Protein AF-A0A428DFL2-F1 (afdb_monomer)

Secondary structure (DSSP, 8-state):
-PBPPHHHHHHHHHS-GGG---HHHHHHHHHHHT-TTPBP-HHHHHHHHHHH---SS--HHHHHHHHHHHHSS-TT-HHHHHHHHHHHHHHHHHHHHHHHHHHHHHHHHHHHHHHHHHHHHHHHHHHHHHHHHHHHHHHHHHHHHHHHHHHHHHHHHHHHHHHHHHHHHHHHHHHHHHHHHHHHHHHHHHHHHHHHHHHHHHHHHHHHHHHHHHHHHHHHHGGGTTS-HHHHHHHHHHHHHHHHHHHHHHHHHHHHHTT--TT--SSTT-SS--S-HHHHHHHHTHHHHHHHHHHHHHHHHHHHT-

pLDDT: mean 81.32, std 13.36, range [50.62, 97.69]

Solvent-accessible surface area (backbone atoms only — not comparable to full-atom values): 17194 Å² total; per-residue (Å²): 125,55,64,61,56,66,69,59,53,48,45,48,67,73,47,68,58,89,78,54,94,48,68,68,59,54,50,52,50,51,61,62,44,34,43,79,74,56,44,75,63,59,68,60,47,33,50,50,36,73,77,70,58,91,66,94,65,79,59,62,57,42,51,54,35,48,54,51,60,69,67,72,54,66,90,84,51,60,70,50,50,53,39,28,53,54,47,51,48,51,53,52,51,49,42,54,49,36,44,53,50,49,54,51,52,53,50,54,50,50,54,50,52,52,49,50,54,50,50,52,54,49,51,52,52,50,51,53,50,49,54,52,51,50,51,52,51,54,55,51,50,53,53,49,54,52,50,52,52,49,51,52,51,50,51,54,50,50,55,51,52,51,52,52,51,54,51,50,52,53,51,50,54,52,52,52,52,52,50,52,53,49,52,52,49,53,54,52,50,53,45,51,50,54,38,53,52,47,52,53,49,52,51,51,52,50,54,55,54,49,50,56,51,52,50,54,52,56,66,52,48,74,77,40,86,85,54,62,68,69,60,58,52,53,52,52,54,53,51,50,50,52,54,53,52,51,53,52,51,50,53,53,49,44,28,58,75,54,69,45,74,82,69,70,77,95,50,95,77,58,86,85,66,68,92,54,63,67,62,48,53,46,60,63,42,34,70,61,54,51,54,52,50,56,48,52,49,52,52,51,49,56,62,75,73,106

Radius of gyration: 77.73 Å; Cα contacts (8 Å, |Δi|>4): 121; chains: 1; bounding box: 145×26×186 Å

Mean predicted aligned error: 17.03 Å

Foldseek 3Di:
DAEDDLVLVCCLQPDQVVPDPDPPNLVVSLVSQLDPPYDYPLVSLLVCCLVPPPDLDQSPRNVNSLVVSLVPDDPVPPSSSVSNNVSSVVSSVSNNVSNVVSVVVVVVVVVVVVVVVVVVVVVVVVVVVVVVVVVVVVVVVVVVVVVVVVVVVVVVVVVVVVVVVVVVVVVVVVVVVVVVVVVVVVVLVVLVVLLVVLLVVLVVCLVVVVVVVVVVLVVVVVVCPPPDPLVNVLVVLVVVLVSVVSSVVSVCVSCVSSVNDQQDDPDPPPPPHDPCPPVSVCVSCVVSVVSVVVSVVSNVVSVVVD

Sequence (306 aa):
MAQISTSLIKFLLVYDISKLDDNKIIKTLQDNLSKENLAIPYDYIADYVYQNENSNELNEKLNKNIDYLSTTIEADDTARKSILDKNLKKISSNYSLSQVQKSYISKVAREVEQGLKNVNTQLNQVNTLLQGAQKQSEDSNKILEEAQTQLNQVNTLLQGAQKQSEDSNKILKVVQKQSNEIEQTKSSIYTDFIAILGIFSAFVFVMFGGIDIARAVFDIGDDLLNMDLSRMITISCLMLIGVITLLYSLLLWIARITNKEIGRCMSSKCEVRCEHKWKHLFLRHSFYFSLIIILAIITFISYNYR

Organism: Streptococcus mitis (NCBI:txid28037)

Structure (mmCIF, N/CA/C/O backbone):
data_AF-A0A428DFL2-F1
#
_entry.id   AF-A0A428DFL2-F1
#
loop_
_atom_site.group_PDB
_atom_site.id
_atom_site.type_symbol
_atom_site.label_atom_id
_atom_site.label_alt_id
_atom_site.label_comp_id
_atom_site.label_asym_id
_atom_site.label_entity_id
_atom_site.label_seq_id
_atom_site.pdbx_PDB_ins_code
_atom_site.Cartn_x
_atom_site.Cartn_y
_atom_site.Cartn_z
_atom_site.occupancy
_atom_site.B_iso_or_equiv
_atom_site.auth_seq_id
_atom_site.auth_comp_id
_atom_site.auth_asym_id
_atom_site.auth_atom_id
_atom_site.pdbx_PDB_model_num
ATOM 1 N N . MET A 1 1 ? 32.731 -3.892 -76.297 1.00 54.91 1 MET A N 1
ATOM 2 C CA . MET A 1 1 ? 33.304 -2.775 -75.513 1.00 54.91 1 MET A CA 1
ATOM 3 C C . MET A 1 1 ? 34.656 -3.216 -74.988 1.00 54.91 1 MET A C 1
ATOM 5 O O . MET A 1 1 ? 34.733 -4.310 -74.446 1.00 54.91 1 MET A O 1
ATOM 9 N N . ALA A 1 2 ? 35.716 -2.433 -75.192 1.00 67.56 2 ALA A N 1
ATOM 10 C CA . ALA A 1 2 ? 37.008 -2.734 -74.581 1.00 67.56 2 ALA A CA 1
ATOM 11 C C . ALA A 1 2 ? 36.931 -2.376 -73.088 1.00 67.56 2 ALA A C 1
ATOM 13 O O . ALA A 1 2 ? 36.610 -1.240 -72.747 1.00 67.56 2 ALA A O 1
ATOM 14 N N . GLN A 1 3 ? 37.182 -3.338 -72.203 1.00 75.56 3 GLN A N 1
ATOM 15 C CA . GLN A 1 3 ? 37.288 -3.098 -70.764 1.00 75.56 3 GLN A CA 1
ATOM 16 C C . GLN A 1 3 ? 38.765 -3.012 -70.391 1.00 75.56 3 GLN A C 1
ATOM 18 O O . GLN A 1 3 ? 39.569 -3.833 -70.838 1.00 75.56 3 GLN A O 1
ATOM 23 N N . ILE A 1 4 ? 39.138 -2.015 -69.589 1.00 85.12 4 ILE A N 1
ATOM 24 C CA . ILE A 1 4 ? 40.505 -1.946 -69.071 1.00 85.12 4 ILE A CA 1
ATOM 25 C C . ILE A 1 4 ? 40.723 -3.040 -68.024 1.00 85.12 4 ILE A C 1
ATOM 27 O O . ILE A 1 4 ? 39.874 -3.275 -67.165 1.00 85.12 4 ILE A O 1
ATOM 31 N N . SER A 1 5 ? 41.876 -3.706 -68.096 1.00 86.12 5 SER A N 1
ATOM 32 C CA . SER A 1 5 ? 42.268 -4.715 -67.113 1.00 86.12 5 SER A CA 1
ATOM 33 C C . SER A 1 5 ? 42.354 -4.104 -65.712 1.00 86.12 5 SER A C 1
ATOM 35 O O . SER A 1 5 ? 42.974 -3.055 -65.516 1.00 86.12 5 SER A O 1
ATOM 37 N N . THR A 1 6 ? 41.787 -4.791 -64.721 1.00 86.50 6 THR A N 1
ATOM 38 C CA . THR A 1 6 ? 41.892 -4.412 -63.304 1.00 86.50 6 THR A CA 1
ATOM 39 C C . THR A 1 6 ? 43.345 -4.357 -62.838 1.00 86.50 6 THR A C 1
ATOM 41 O O . THR A 1 6 ? 43.669 -3.526 -61.998 1.00 86.50 6 THR A O 1
ATOM 44 N N . SER A 1 7 ? 44.252 -5.137 -63.438 1.00 84.50 7 SER A N 1
ATOM 45 C CA . SER A 1 7 ? 45.694 -5.064 -63.168 1.00 84.50 7 SER A CA 1
ATOM 46 C C . SER A 1 7 ? 46.313 -3.725 -63.581 1.00 84.50 7 SER A C 1
ATOM 48 O O . SER A 1 7 ? 47.185 -3.225 -62.878 1.00 84.50 7 SER A O 1
ATOM 50 N N . LEU A 1 8 ? 45.850 -3.116 -64.681 1.00 84.19 8 LEU A N 1
ATOM 51 C CA . LEU A 1 8 ? 46.318 -1.792 -65.122 1.00 84.19 8 LEU A CA 1
ATOM 52 C C . LEU A 1 8 ? 45.776 -0.683 -64.214 1.00 84.19 8 LEU A C 1
ATOM 54 O O . LEU A 1 8 ? 46.500 0.249 -63.878 1.00 84.19 8 LEU A O 1
ATOM 58 N N . ILE A 1 9 ? 44.527 -0.812 -63.761 1.00 86.94 9 ILE A N 1
ATOM 59 C CA . ILE A 1 9 ? 43.946 0.104 -62.772 1.00 86.94 9 ILE A CA 1
ATOM 60 C C . ILE A 1 9 ? 44.650 -0.036 -61.422 1.00 86.94 9 ILE A C 1
ATOM 62 O O . ILE A 1 9 ? 45.040 0.966 -60.836 1.00 86.94 9 ILE A O 1
ATOM 66 N N . LYS A 1 10 ? 44.904 -1.261 -60.952 1.00 86.75 10 LYS A N 1
ATOM 67 C CA . LYS A 1 10 ? 45.729 -1.518 -59.766 1.00 86.75 10 LYS A CA 1
ATOM 68 C C . LYS A 1 10 ? 47.084 -0.843 -59.897 1.00 86.75 10 LYS A C 1
ATOM 70 O O . LYS A 1 10 ? 47.549 -0.224 -58.948 1.00 86.75 10 LYS A O 1
ATOM 75 N N . PHE A 1 11 ? 47.700 -0.941 -61.073 1.00 85.62 11 PHE A N 1
ATOM 76 C CA . PHE A 1 11 ? 48.989 -0.322 -61.320 1.00 85.62 11 PHE A CA 1
ATOM 77 C C . PHE A 1 11 ? 48.936 1.201 -61.139 1.00 85.62 11 PHE A C 1
ATOM 79 O O . PHE A 1 11 ? 49.745 1.768 -60.407 1.00 85.62 11 PHE A O 1
ATOM 86 N N . LEU A 1 12 ? 47.914 1.825 -61.730 1.00 86.00 12 LEU A N 1
ATOM 87 C CA . LEU A 1 12 ? 47.626 3.254 -61.634 1.00 86.00 12 LEU A CA 1
ATOM 88 C C . LEU A 1 12 ? 47.308 3.726 -60.205 1.00 86.00 12 LEU A C 1
ATOM 90 O O . LEU A 1 12 ? 47.646 4.852 -59.852 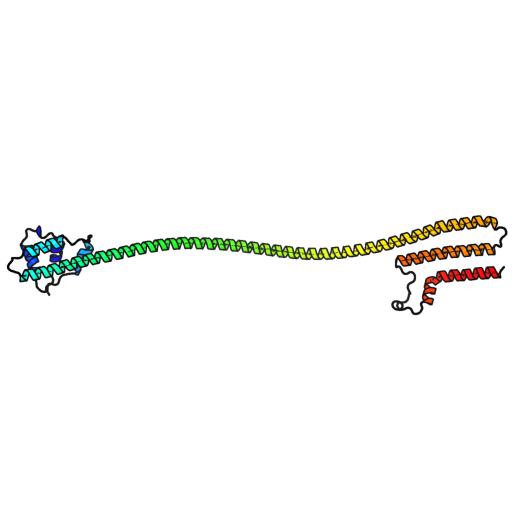1.00 86.00 12 LEU A O 1
ATOM 94 N N . LEU A 1 13 ? 46.662 2.894 -59.386 1.00 86.56 13 LEU A N 1
ATOM 95 C CA . LEU A 1 13 ? 46.268 3.245 -58.016 1.00 86.56 13 LEU A CA 1
ATOM 96 C C . LEU A 1 13 ? 47.366 2.964 -56.975 1.00 86.56 13 LEU A C 1
ATOM 98 O O . LEU A 1 13 ? 47.480 3.692 -55.989 1.00 86.56 13 LEU A O 1
ATOM 102 N N . VAL A 1 14 ? 48.167 1.912 -57.174 1.00 84.69 14 VAL A N 1
ATOM 103 C CA . VAL A 1 14 ? 49.100 1.383 -56.163 1.00 84.69 14 VAL A CA 1
ATOM 104 C C . VAL A 1 14 ? 50.533 1.859 -56.357 1.00 84.69 14 VAL A C 1
ATOM 106 O O . VAL A 1 14 ? 51.228 2.023 -55.357 1.00 84.69 14 VAL A O 1
ATOM 109 N N . TYR A 1 15 ? 51.011 2.086 -57.583 1.00 83.56 15 TYR A N 1
ATOM 110 C CA . TYR A 1 15 ? 52.419 2.424 -57.847 1.00 83.56 15 TYR A CA 1
ATOM 111 C C . TYR A 1 15 ? 52.603 3.906 -58.168 1.00 83.56 15 TYR A C 1
ATOM 113 O O . TYR A 1 15 ? 51.661 4.590 -58.542 1.00 83.56 15 TYR A O 1
ATOM 121 N N . ASP A 1 16 ? 53.804 4.425 -57.931 1.00 82.44 16 ASP A N 1
ATOM 122 C CA . ASP A 1 16 ? 54.190 5.781 -58.331 1.00 82.44 16 ASP A CA 1
ATOM 123 C C . ASP A 1 16 ? 54.809 5.682 -59.726 1.00 82.44 16 ASP A C 1
ATOM 125 O O . ASP A 1 16 ? 55.935 5.206 -59.873 1.00 82.44 16 ASP A O 1
ATOM 129 N N . ILE A 1 17 ? 54.034 6.040 -60.751 1.00 82.31 17 ILE A N 1
ATOM 130 C CA . ILE A 1 17 ? 54.413 5.804 -62.147 1.00 82.31 17 ILE A CA 1
ATOM 131 C C . ILE A 1 17 ? 55.582 6.705 -62.554 1.00 82.31 17 ILE A C 1
ATOM 133 O O . ILE A 1 17 ? 56.407 6.295 -63.362 1.00 82.31 17 ILE A O 1
ATOM 137 N N . SER A 1 18 ? 55.715 7.876 -61.926 1.00 75.62 18 SER A N 1
ATOM 138 C CA . SER A 1 18 ? 56.803 8.824 -62.192 1.00 75.62 18 SER A CA 1
ATOM 139 C C . SER A 1 18 ? 58.196 8.299 -61.819 1.00 75.62 18 SER A C 1
ATOM 141 O O . SER A 1 18 ? 59.201 8.816 -62.298 1.00 75.62 18 SER A O 1
ATOM 143 N N . LYS A 1 19 ? 58.264 7.266 -60.969 1.00 78.19 19 LYS A N 1
ATOM 144 C CA . LYS A 1 19 ? 59.512 6.640 -60.502 1.00 78.19 19 LYS A CA 1
ATOM 145 C C . LYS A 1 19 ? 59.876 5.364 -61.257 1.00 78.19 19 LYS A C 1
ATOM 147 O O . LYS A 1 19 ? 60.846 4.701 -60.894 1.00 78.19 19 LYS A O 1
ATOM 152 N N . LEU A 1 20 ? 59.086 4.981 -62.255 1.00 74.88 20 LEU A N 1
ATOM 153 C CA . LEU A 1 20 ? 59.346 3.802 -63.069 1.00 74.88 20 LEU A CA 1
ATOM 154 C C . LEU A 1 20 ? 60.151 4.205 -64.302 1.00 74.88 20 LEU A C 1
ATOM 156 O O . LEU A 1 20 ? 59.649 4.918 -65.161 1.00 74.88 20 LEU A O 1
ATOM 160 N N . ASP A 1 21 ? 61.366 3.680 -64.423 1.00 61.12 21 ASP A N 1
ATOM 161 C CA . ASP A 1 21 ? 62.269 3.921 -65.562 1.00 61.12 21 ASP A CA 1
ATOM 162 C C . ASP A 1 21 ? 61.886 3.099 -66.820 1.00 61.12 21 ASP A C 1
ATOM 164 O O . ASP A 1 21 ? 62.684 2.880 -67.729 1.00 61.12 21 ASP A O 1
ATOM 168 N N . ASP A 1 22 ? 60.653 2.576 -66.866 1.00 71.50 22 ASP A N 1
ATOM 169 C CA . ASP A 1 22 ? 60.178 1.670 -67.913 1.00 71.50 22 ASP A CA 1
ATOM 170 C C . ASP A 1 22 ? 59.151 2.351 -68.831 1.00 71.50 22 ASP A C 1
ATOM 172 O O . ASP A 1 22 ? 57.926 2.243 -68.673 1.00 71.50 22 ASP A O 1
ATOM 176 N N . ASN A 1 23 ? 59.681 3.008 -69.864 1.00 71.69 23 ASN A N 1
ATOM 177 C CA . ASN A 1 23 ? 58.908 3.637 -70.937 1.00 71.69 23 ASN A CA 1
ATOM 178 C C . ASN A 1 23 ? 57.929 2.673 -71.632 1.00 71.69 23 ASN A C 1
ATOM 180 O O . ASN A 1 23 ? 56.917 3.112 -72.186 1.00 71.69 23 ASN A O 1
ATOM 184 N N . LYS A 1 24 ? 58.172 1.354 -71.599 1.00 77.25 24 LYS A N 1
ATOM 185 C CA . LYS A 1 24 ? 57.283 0.359 -72.213 1.00 77.25 24 LYS A CA 1
ATOM 186 C C . LYS A 1 24 ? 55.978 0.219 -71.431 1.00 77.25 24 LYS A C 1
ATOM 188 O O . LYS A 1 24 ? 54.913 0.080 -72.039 1.00 77.25 24 LYS A O 1
ATOM 193 N N . ILE A 1 25 ? 56.037 0.285 -70.102 1.00 77.50 25 ILE A N 1
ATOM 194 C CA . ILE A 1 25 ? 54.858 0.200 -69.228 1.00 77.50 25 ILE A CA 1
ATOM 195 C C . ILE A 1 25 ? 54.016 1.473 -69.344 1.00 77.50 25 ILE A C 1
ATOM 197 O O . ILE A 1 25 ? 52.795 1.384 -69.493 1.00 77.50 25 ILE A O 1
ATOM 201 N N . ILE A 1 26 ? 54.660 2.644 -69.362 1.00 80.94 26 ILE A N 1
ATOM 202 C CA . ILE A 1 26 ? 53.996 3.946 -69.540 1.00 80.94 26 ILE A CA 1
ATOM 203 C C . ILE A 1 26 ? 53.255 3.986 -70.882 1.00 80.94 26 ILE A C 1
ATOM 205 O O . ILE A 1 26 ? 52.058 4.279 -70.922 1.00 80.94 26 ILE A O 1
ATOM 209 N N . LYS A 1 27 ? 53.925 3.583 -71.969 1.00 81.38 27 LYS A N 1
ATOM 210 C CA . LYS A 1 27 ? 53.316 3.501 -73.302 1.00 81.38 27 LYS A CA 1
ATOM 211 C C . LYS A 1 27 ? 52.139 2.524 -73.338 1.00 81.38 27 LYS A C 1
ATOM 213 O O . LYS A 1 27 ? 51.085 2.855 -73.871 1.00 81.38 27 LYS A O 1
ATOM 218 N N . THR A 1 28 ? 52.268 1.367 -72.685 1.00 83.50 28 THR A N 1
ATOM 219 C CA . THR A 1 28 ? 51.188 0.370 -72.579 1.00 83.50 28 THR A CA 1
ATOM 220 C C . THR A 1 28 ? 49.969 0.915 -71.826 1.00 83.50 28 THR A C 1
ATOM 222 O O . THR A 1 28 ? 48.831 0.662 -72.231 1.00 83.50 28 THR A O 1
ATOM 225 N N . LEU A 1 29 ? 50.173 1.666 -70.740 1.00 83.44 29 LEU A N 1
ATOM 226 C CA . LEU A 1 29 ? 49.093 2.327 -70.003 1.00 83.44 29 LEU A CA 1
ATOM 227 C C . LEU A 1 29 ? 48.394 3.371 -70.873 1.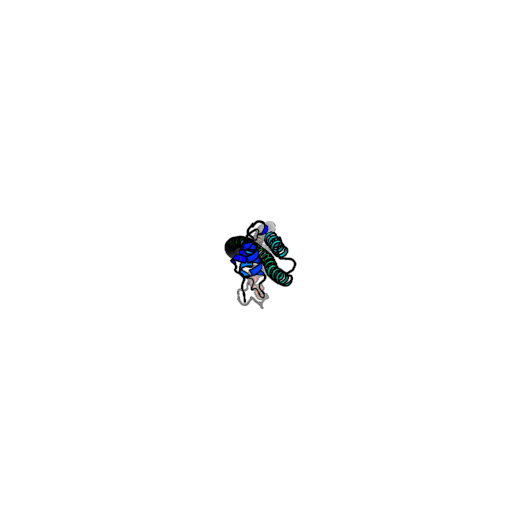00 83.44 29 LEU A C 1
ATOM 229 O O . LEU A 1 29 ? 47.170 3.332 -70.988 1.00 83.44 29 LEU A O 1
ATOM 233 N N . GLN A 1 30 ? 49.158 4.241 -71.537 1.00 84.62 30 GLN A N 1
ATOM 234 C CA . GLN A 1 30 ? 48.620 5.251 -72.448 1.00 84.62 30 GLN A CA 1
ATOM 235 C C . GLN A 1 30 ? 47.843 4.613 -73.610 1.00 84.62 30 GLN A C 1
ATOM 237 O O . GLN A 1 30 ? 46.720 5.030 -73.881 1.00 84.62 30 GLN A O 1
ATOM 242 N N . ASP A 1 31 ? 48.376 3.571 -74.255 1.00 84.50 31 ASP A N 1
ATOM 243 C CA . ASP A 1 31 ? 47.718 2.863 -75.365 1.00 84.50 31 ASP A CA 1
ATOM 244 C C . ASP A 1 31 ? 46.384 2.230 -74.938 1.00 84.50 31 ASP A C 1
ATOM 246 O O . ASP A 1 31 ? 45.405 2.248 -75.682 1.00 84.50 31 ASP A O 1
ATOM 250 N N . ASN A 1 32 ? 46.315 1.669 -73.727 1.00 86.31 32 ASN A N 1
ATOM 251 C CA . ASN A 1 32 ? 45.089 1.045 -73.226 1.00 86.31 32 ASN A CA 1
ATOM 252 C C . ASN A 1 32 ? 44.059 2.063 -72.730 1.00 86.31 32 ASN A C 1
ATOM 254 O O . ASN A 1 32 ? 42.862 1.848 -72.919 1.00 86.31 32 ASN A O 1
ATOM 258 N N . LEU A 1 33 ? 44.509 3.155 -72.113 1.00 86.81 33 LEU A N 1
ATOM 259 C CA . LEU A 1 33 ? 43.643 4.208 -71.586 1.00 86.81 33 LEU A CA 1
ATOM 260 C C . LEU A 1 33 ? 43.164 5.190 -72.667 1.00 86.81 33 LEU A C 1
ATOM 262 O O . LEU A 1 33 ? 42.145 5.844 -72.464 1.00 86.81 33 LEU A O 1
ATOM 266 N N . SER A 1 34 ? 43.824 5.246 -73.828 1.00 87.44 34 SER A N 1
ATOM 267 C CA . SER A 1 34 ? 43.410 6.072 -74.977 1.00 87.44 34 SER A CA 1
ATOM 268 C C . SER A 1 34 ? 42.417 5.371 -75.916 1.00 87.44 34 SER A C 1
ATOM 270 O O . SER A 1 34 ? 42.113 5.883 -76.989 1.00 87.44 34 SER A O 1
ATOM 272 N N . LYS A 1 35 ? 41.899 4.192 -75.543 1.00 86.88 35 LYS A N 1
ATOM 273 C CA . LYS A 1 35 ? 40.878 3.483 -76.329 1.00 86.88 35 LYS A CA 1
ATOM 274 C C . LYS A 1 35 ? 39.529 4.199 -76.241 1.00 86.88 35 LYS A C 1
ATOM 276 O O . LYS A 1 35 ? 39.056 4.546 -75.153 1.00 86.88 35 LYS A O 1
ATOM 281 N N . GLU A 1 36 ? 38.873 4.362 -77.386 1.00 82.31 36 GLU A N 1
ATOM 282 C CA . GLU A 1 36 ? 37.502 4.868 -77.432 1.00 82.31 36 GLU A CA 1
ATOM 283 C C . GLU A 1 36 ? 36.529 3.924 -76.715 1.00 82.31 36 GLU A C 1
ATOM 285 O O . GLU A 1 36 ? 36.677 2.700 -76.742 1.00 82.31 36 GLU A O 1
ATOM 290 N N . ASN A 1 37 ? 35.509 4.503 -76.073 1.00 82.06 37 ASN A N 1
ATOM 291 C CA . ASN A 1 37 ? 34.452 3.766 -75.367 1.00 82.06 37 ASN A CA 1
ATOM 292 C C . ASN A 1 37 ? 34.975 2.733 -74.347 1.00 82.06 37 ASN A C 1
ATOM 294 O O . ASN A 1 37 ? 34.377 1.671 -74.158 1.00 82.06 37 ASN A O 1
ATOM 298 N N . LEU A 1 38 ? 36.088 3.056 -73.678 1.00 87.31 38 LEU A N 1
ATOM 299 C CA . LEU A 1 38 ? 36.676 2.224 -72.634 1.00 87.31 38 LEU A CA 1
ATOM 300 C C . LEU A 1 38 ? 35.730 2.093 -71.430 1.00 87.31 38 LEU A C 1
ATOM 302 O O . LEU A 1 38 ? 35.313 3.096 -70.835 1.00 87.31 38 LEU A O 1
ATOM 306 N N . ALA A 1 39 ? 35.422 0.851 -71.060 1.00 89.12 39 ALA A N 1
ATOM 307 C CA . ALA A 1 39 ? 34.687 0.528 -69.844 1.00 89.12 39 ALA A CA 1
ATOM 308 C C . ALA A 1 39 ? 35.648 0.512 -68.646 1.00 89.12 39 ALA A C 1
ATOM 310 O O . ALA A 1 39 ? 36.614 -0.256 -68.625 1.00 89.12 39 ALA A O 1
ATOM 311 N N . ILE A 1 40 ? 35.382 1.372 -67.659 1.00 90.38 40 ILE A N 1
ATOM 312 C CA . ILE A 1 40 ? 36.173 1.498 -66.431 1.00 90.38 40 ILE A CA 1
ATOM 313 C C . ILE A 1 40 ? 35.597 0.556 -65.358 1.00 90.38 40 ILE A C 1
ATOM 315 O O . ILE A 1 40 ? 34.385 0.581 -65.141 1.00 90.38 40 ILE A O 1
ATOM 319 N N . PRO A 1 41 ? 36.418 -0.261 -64.670 1.00 91.56 41 PRO A N 1
ATOM 320 C CA . PRO A 1 41 ? 35.952 -1.161 -63.618 1.00 91.56 41 PRO A CA 1
ATOM 321 C C . PRO A 1 41 ? 35.692 -0.386 -62.317 1.00 91.56 41 PRO A C 1
ATOM 323 O O . PRO A 1 41 ? 36.547 -0.332 -61.432 1.00 91.56 41 PRO A O 1
ATOM 326 N N . TYR A 1 42 ? 34.519 0.240 -62.208 1.00 92.56 42 TYR A N 1
ATOM 327 C CA . TYR A 1 42 ? 34.171 1.071 -61.052 1.00 92.56 42 TYR A CA 1
ATOM 328 C C . TYR A 1 42 ? 34.115 0.293 -59.733 1.00 92.56 42 TYR A C 1
ATOM 330 O O . TYR A 1 42 ?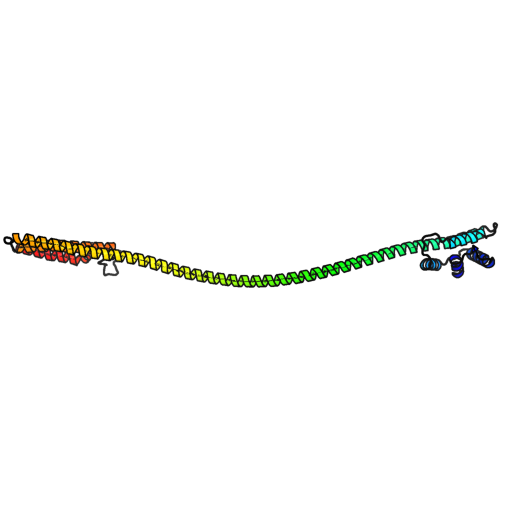 34.609 0.807 -58.732 1.00 92.56 42 TYR A O 1
ATOM 338 N N . ASP A 1 43 ? 33.630 -0.952 -59.749 1.00 92.12 43 ASP A N 1
ATOM 339 C CA . ASP A 1 43 ? 33.549 -1.809 -58.556 1.00 92.12 43 ASP A CA 1
ATOM 340 C C . ASP A 1 43 ? 34.930 -2.094 -57.954 1.00 92.12 43 ASP A C 1
ATOM 342 O O . ASP A 1 43 ? 35.106 -2.047 -56.741 1.00 92.12 43 ASP A O 1
ATOM 346 N N . TYR A 1 44 ? 35.940 -2.320 -58.805 1.00 92.19 44 TYR A N 1
ATOM 347 C CA . TYR A 1 44 ? 37.317 -2.549 -58.358 1.00 92.19 44 TYR A CA 1
ATOM 348 C C . TYR A 1 44 ? 37.916 -1.303 -57.696 1.00 92.19 44 TYR A C 1
ATOM 350 O O . TYR A 1 44 ? 38.603 -1.396 -56.682 1.00 92.19 44 TYR A O 1
ATOM 358 N N . ILE A 1 45 ? 37.659 -0.127 -58.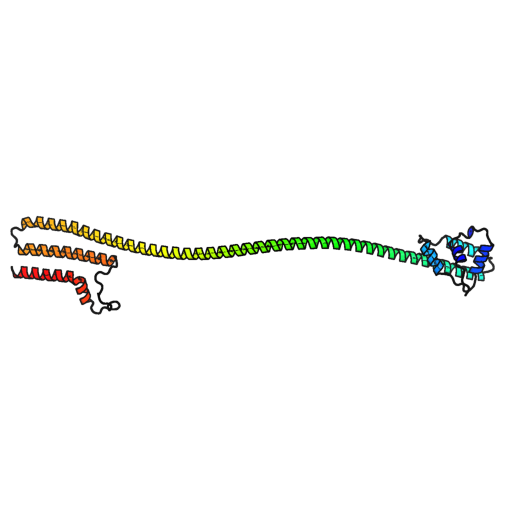276 1.00 91.19 45 ILE A N 1
ATOM 359 C CA . ILE A 1 45 ? 38.120 1.151 -57.724 1.00 91.19 45 ILE A CA 1
ATOM 360 C C . ILE A 1 45 ? 37.442 1.411 -56.375 1.00 91.19 45 ILE A C 1
ATOM 362 O O . ILE A 1 45 ? 38.117 1.811 -55.429 1.00 91.19 45 ILE A O 1
ATOM 366 N N . ALA A 1 46 ? 36.135 1.156 -56.278 1.00 91.50 46 ALA A N 1
ATOM 367 C CA . ALA A 1 46 ? 35.397 1.283 -55.031 1.00 91.50 46 ALA A CA 1
ATOM 368 C C . ALA A 1 46 ? 35.959 0.330 -53.968 1.00 91.50 46 ALA A C 1
ATOM 370 O O . ALA A 1 46 ? 36.377 0.801 -52.916 1.00 91.50 46 ALA A O 1
ATOM 371 N N . ASP A 1 47 ? 36.084 -0.971 -54.245 1.00 92.12 47 ASP A N 1
ATOM 372 C CA . ASP A 1 47 ? 36.657 -1.937 -53.295 1.00 92.12 47 ASP A CA 1
ATOM 373 C C . ASP A 1 47 ? 38.062 -1.519 -52.829 1.00 92.12 47 ASP A C 1
ATOM 375 O O . ASP A 1 47 ? 38.332 -1.458 -51.630 1.00 92.12 47 ASP A O 1
ATOM 379 N N . TYR A 1 48 ? 38.926 -1.085 -53.753 1.00 89.50 48 TYR A N 1
ATOM 380 C CA . TYR A 1 48 ? 40.246 -0.561 -53.401 1.00 89.50 48 TYR A CA 1
ATOM 381 C C . TYR A 1 48 ? 40.170 0.606 -52.402 1.00 89.50 48 TYR A C 1
ATOM 383 O O . TYR A 1 48 ? 40.906 0.608 -51.413 1.00 89.50 48 TYR A O 1
ATOM 391 N N . VAL A 1 49 ? 39.271 1.570 -52.617 1.00 89.56 49 VAL A N 1
ATOM 392 C CA . VAL A 1 49 ? 39.043 2.695 -51.694 1.00 89.56 49 VAL A CA 1
ATOM 393 C C . VAL A 1 49 ? 38.509 2.198 -50.341 1.00 89.56 49 VAL A C 1
ATOM 395 O O . VAL A 1 49 ? 38.992 2.606 -49.281 1.00 89.56 49 VAL A O 1
ATOM 398 N N . TYR A 1 50 ? 37.559 1.266 -50.319 1.00 89.31 50 TYR A N 1
ATOM 399 C CA . TYR A 1 50 ? 37.016 0.737 -49.062 1.00 89.31 50 TYR A CA 1
ATOM 400 C C . TYR A 1 50 ? 38.064 -0.013 -48.231 1.00 89.31 50 TYR A C 1
ATOM 402 O O . TYR A 1 50 ? 38.057 0.127 -47.007 1.00 89.31 50 TYR A O 1
ATOM 410 N N . GLN A 1 51 ? 39.018 -0.694 -48.866 1.00 87.81 51 GLN A N 1
ATOM 411 C CA . GLN A 1 51 ? 40.070 -1.436 -48.164 1.00 87.81 51 GLN A CA 1
ATOM 412 C C . GLN A 1 51 ? 41.296 -0.589 -47.784 1.00 87.81 51 GLN A C 1
ATOM 414 O O . GLN A 1 51 ? 41.907 -0.844 -46.750 1.00 87.81 51 GLN A O 1
ATOM 419 N N . ASN A 1 52 ? 41.678 0.408 -48.594 1.00 81.81 52 ASN A N 1
ATOM 420 C CA . ASN A 1 52 ? 43.009 1.034 -48.490 1.00 81.81 52 ASN A CA 1
ATOM 421 C C . ASN A 1 52 ? 42.999 2.534 -48.153 1.00 81.81 52 ASN A C 1
ATOM 423 O O . ASN A 1 52 ? 44.010 3.060 -47.693 1.00 81.81 52 ASN A O 1
ATOM 427 N N . GLU A 1 53 ? 41.894 3.246 -48.377 1.00 73.25 53 GLU A N 1
ATOM 428 C CA . GLU A 1 53 ? 41.827 4.695 -48.139 1.00 73.25 53 GLU A CA 1
ATOM 429 C C . GLU A 1 53 ? 41.383 5.020 -46.712 1.00 73.25 53 GLU A C 1
ATOM 431 O O . GLU A 1 53 ? 40.250 4.740 -46.329 1.00 73.25 53 GLU A O 1
ATOM 436 N N . ASN A 1 54 ? 42.249 5.658 -45.928 1.00 64.69 54 ASN A N 1
ATOM 437 C CA . ASN A 1 54 ? 41.925 6.126 -44.574 1.00 64.69 54 ASN A CA 1
ATOM 438 C C . ASN A 1 54 ? 41.773 7.659 -44.490 1.00 64.69 54 ASN A C 1
ATOM 440 O O . ASN A 1 54 ? 41.658 8.195 -43.389 1.00 64.69 54 ASN A O 1
ATOM 444 N N . SER A 1 55 ? 41.788 8.362 -45.629 1.00 57.06 55 SER A N 1
ATOM 445 C CA . SER A 1 55 ? 41.863 9.824 -45.724 1.00 57.06 55 SER A CA 1
ATOM 446 C C . SER A 1 55 ? 40.697 10.422 -46.528 1.00 57.06 5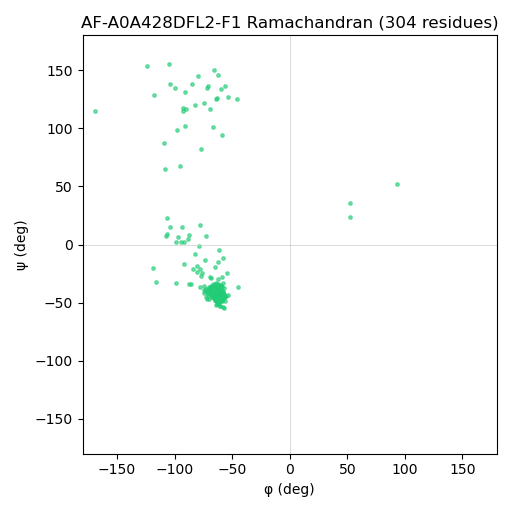5 SER A C 1
ATOM 448 O O . SER A 1 55 ? 40.113 9.765 -47.385 1.00 57.06 55 SER A O 1
ATOM 450 N N . ASN A 1 56 ? 40.361 11.683 -46.233 1.00 55.47 56 ASN A N 1
ATOM 451 C CA . ASN A 1 56 ? 39.443 12.520 -47.021 1.00 55.47 56 ASN A CA 1
ATOM 452 C C . ASN A 1 56 ? 40.191 13.365 -48.079 1.00 55.47 56 ASN A C 1
ATOM 454 O O . ASN A 1 56 ? 39.571 14.190 -48.751 1.00 55.47 56 ASN A O 1
ATOM 458 N N . GLU A 1 57 ? 41.514 13.231 -48.191 1.00 56.25 57 GLU A N 1
ATOM 459 C CA . GLU A 1 57 ? 42.317 13.999 -49.141 1.00 56.25 57 GLU A CA 1
ATOM 460 C C . GLU A 1 57 ? 42.223 13.412 -50.554 1.00 56.25 57 GLU A C 1
ATOM 462 O O . GLU A 1 57 ? 42.131 12.198 -50.758 1.00 56.25 57 GLU A O 1
ATOM 467 N N . LEU A 1 58 ? 42.246 14.308 -51.547 1.00 61.12 58 LEU A N 1
ATOM 468 C CA . LEU A 1 58 ? 42.453 13.967 -52.953 1.00 61.12 58 LEU A CA 1
ATOM 469 C C . LEU A 1 58 ? 43.623 12.987 -53.046 1.00 61.12 58 LEU A C 1
ATOM 471 O O . LEU A 1 58 ? 44.703 13.302 -52.558 1.00 61.12 58 LEU A O 1
ATOM 475 N N . ASN A 1 59 ? 43.414 11.822 -53.666 1.00 75.50 59 ASN A N 1
ATOM 476 C CA . ASN A 1 59 ? 44.462 10.818 -53.821 1.00 75.50 59 ASN A CA 1
ATOM 477 C C . ASN A 1 59 ? 45.648 11.413 -54.588 1.00 75.50 59 ASN A C 1
ATOM 479 O O . ASN A 1 59 ? 45.682 11.416 -55.822 1.00 75.50 59 ASN A O 1
ATOM 483 N N . GLU A 1 60 ? 46.627 11.916 -53.837 1.00 77.19 60 GLU A N 1
ATOM 484 C CA . GLU A 1 60 ? 47.795 12.590 -54.383 1.00 77.19 60 GLU A CA 1
ATOM 485 C C . GLU A 1 60 ? 48.548 11.681 -55.344 1.00 77.19 60 GLU A C 1
ATOM 487 O O . GLU A 1 60 ? 49.123 12.154 -56.317 1.00 77.19 60 GLU A O 1
ATOM 492 N N . LYS A 1 61 ? 48.541 10.371 -55.085 1.00 83.50 61 LYS A N 1
ATOM 493 C CA . LYS A 1 61 ? 49.244 9.382 -55.895 1.00 83.50 61 LYS A CA 1
ATOM 494 C C . LYS A 1 61 ? 48.568 9.169 -57.243 1.00 83.50 61 LYS A C 1
ATOM 496 O O . LYS A 1 61 ? 49.240 9.208 -58.268 1.00 83.50 61 LYS A O 1
ATOM 501 N N . LEU A 1 62 ? 47.247 9.001 -57.253 1.00 87.25 62 LEU A N 1
ATOM 502 C CA . LEU A 1 62 ? 46.473 8.906 -58.490 1.00 87.25 62 LEU A CA 1
ATOM 503 C C . LEU A 1 62 ? 46.575 10.201 -59.298 1.00 87.25 62 LEU A C 1
ATOM 505 O O . LEU A 1 62 ? 46.794 10.132 -60.501 1.00 87.25 62 LEU A O 1
ATOM 509 N N . ASN A 1 63 ? 46.473 11.364 -58.655 1.00 86.88 63 ASN A N 1
ATOM 510 C CA . ASN A 1 63 ? 46.576 12.649 -59.345 1.00 86.88 63 ASN A CA 1
ATOM 511 C C . ASN A 1 63 ? 47.975 12.863 -59.943 1.00 86.88 63 ASN A C 1
ATOM 513 O O . ASN A 1 63 ? 48.076 13.164 -61.126 1.00 86.88 63 ASN A O 1
ATOM 517 N N . LYS A 1 64 ? 49.047 12.577 -59.188 1.00 86.56 64 LYS A N 1
ATOM 518 C CA . LYS A 1 64 ? 50.431 12.598 -59.704 1.00 86.56 64 LYS A CA 1
ATOM 519 C C . LYS A 1 64 ? 50.605 11.659 -60.900 1.00 86.56 64 LYS A C 1
ATOM 521 O O . LYS A 1 64 ? 51.227 12.029 -61.892 1.00 86.56 64 LYS A O 1
ATOM 526 N N . ASN A 1 65 ? 50.029 10.459 -60.834 1.00 88.50 65 ASN A N 1
ATOM 527 C CA . ASN A 1 65 ? 50.070 9.498 -61.934 1.00 88.50 65 ASN A CA 1
ATOM 528 C C . ASN A 1 65 ? 49.282 9.967 -63.166 1.00 88.50 65 ASN A C 1
ATOM 530 O O . ASN A 1 65 ? 49.735 9.762 -64.289 1.00 88.50 65 ASN A O 1
ATOM 534 N N . ILE A 1 66 ? 48.116 10.586 -62.971 1.00 88.62 66 ILE A N 1
ATOM 535 C CA . ILE A 1 66 ? 47.304 11.167 -64.047 1.00 88.62 66 ILE A CA 1
ATOM 536 C C . ILE A 1 66 ? 48.078 12.292 -64.736 1.00 88.62 66 ILE A C 1
ATOM 538 O O . ILE A 1 66 ? 48.244 12.246 -65.953 1.00 88.62 66 ILE A O 1
ATOM 542 N N . ASP A 1 67 ? 48.619 13.237 -63.966 1.00 87.38 67 ASP A N 1
ATOM 543 C CA . ASP A 1 67 ? 49.382 14.373 -64.489 1.00 87.38 67 ASP A CA 1
ATOM 544 C C . ASP A 1 67 ? 50.616 13.905 -65.272 1.00 87.38 67 ASP A C 1
ATOM 546 O O . ASP A 1 67 ? 50.893 14.393 -66.371 1.00 87.38 67 ASP A O 1
ATOM 550 N N . TYR A 1 68 ? 51.329 12.902 -64.753 1.00 87.06 68 TYR A N 1
ATOM 551 C CA . TYR A 1 68 ? 52.477 12.306 -65.432 1.00 87.06 68 TYR A CA 1
ATOM 552 C C . TYR A 1 68 ? 52.085 11.627 -66.758 1.00 87.06 68 TYR A C 1
ATOM 554 O O . TYR A 1 68 ? 52.744 11.819 -67.782 1.00 87.06 68 TYR A O 1
ATOM 562 N N . LEU A 1 69 ? 50.975 10.881 -66.793 1.00 85.62 69 LEU A N 1
ATOM 563 C CA . LEU A 1 69 ? 50.510 10.215 -68.016 1.00 85.62 69 LEU A CA 1
ATOM 564 C C . LEU A 1 69 ? 50.036 11.211 -69.084 1.00 85.62 69 LEU A C 1
ATOM 566 O O . LEU A 1 69 ? 50.300 10.982 -70.268 1.00 85.62 69 LEU A O 1
ATOM 570 N N . SER A 1 70 ? 49.383 12.304 -68.677 1.00 83.25 70 SER A N 1
ATOM 571 C CA . SER A 1 70 ? 48.857 13.347 -69.568 1.00 83.25 70 SER A CA 1
ATOM 572 C C . SER A 1 70 ? 49.932 14.306 -70.103 1.00 83.25 70 SER A C 1
ATOM 574 O O . SER A 1 70 ? 49.766 14.863 -71.191 1.00 83.25 70 SER A O 1
ATOM 576 N N . THR A 1 71 ? 51.041 14.500 -69.380 1.00 82.50 71 THR A N 1
ATOM 577 C CA . THR A 1 71 ? 52.178 15.343 -69.812 1.00 82.50 71 THR A CA 1
ATOM 578 C C . THR A 1 71 ? 53.171 14.618 -70.725 1.00 82.50 71 THR A C 1
ATOM 580 O O . THR A 1 71 ? 53.859 15.273 -71.502 1.00 82.50 71 THR A O 1
ATOM 583 N N . THR A 1 72 ? 53.199 13.283 -70.698 1.00 77.62 72 THR A N 1
ATOM 584 C CA . THR A 1 72 ? 54.158 12.450 -71.457 1.00 77.62 72 THR A CA 1
ATOM 585 C C . THR A 1 72 ? 53.675 12.084 -72.878 1.00 77.62 72 THR A C 1
ATOM 587 O O . THR A 1 72 ? 54.325 11.312 -73.577 1.00 77.62 72 THR A O 1
ATOM 590 N N . ILE A 1 73 ? 52.527 12.599 -73.338 1.00 77.38 73 ILE A N 1
ATOM 591 C CA . ILE A 1 73 ? 52.043 12.407 -74.722 1.00 77.38 73 ILE A CA 1
ATOM 592 C C . ILE A 1 73 ? 52.661 13.457 -75.660 1.00 77.38 73 ILE A C 1
ATOM 594 O O . ILE A 1 73 ? 52.718 14.636 -75.313 1.00 77.38 73 ILE A O 1
ATOM 598 N N . GLU A 1 74 ? 53.078 13.037 -76.862 1.00 70.00 74 GLU A N 1
ATOM 599 C CA . GLU A 1 74 ? 53.602 13.921 -77.915 1.00 70.00 74 GLU A CA 1
ATOM 600 C C . GLU A 1 74 ? 52.604 15.037 -78.277 1.00 70.00 74 GLU A C 1
ATOM 602 O O . GLU A 1 74 ? 51.404 14.800 -78.422 1.00 70.00 74 GLU A O 1
ATOM 607 N N . ALA A 1 75 ? 53.102 16.267 -78.439 1.00 62.62 75 ALA A N 1
ATOM 608 C CA . ALA A 1 75 ? 52.282 17.476 -78.577 1.00 62.62 75 ALA A CA 1
ATOM 609 C C . ALA A 1 75 ? 51.357 17.506 -79.816 1.00 62.62 75 ALA A C 1
ATOM 611 O O . ALA A 1 75 ? 50.443 18.326 -79.855 1.00 62.62 75 ALA A O 1
ATOM 612 N N . ASP A 1 76 ? 51.576 16.626 -80.798 1.00 62.75 76 ASP A N 1
ATOM 613 C CA . ASP A 1 76 ? 50.842 16.591 -82.071 1.00 62.75 76 ASP A CA 1
ATOM 614 C C . ASP A 1 76 ? 49.603 15.659 -82.040 1.00 62.75 76 ASP A C 1
ATOM 616 O O . ASP A 1 76 ? 48.678 15.809 -82.837 1.00 62.75 76 ASP A O 1
ATOM 620 N N . ASP A 1 77 ? 49.491 14.741 -81.064 1.00 76.12 77 ASP A N 1
ATOM 621 C CA . ASP A 1 77 ? 48.364 13.789 -80.969 1.00 76.12 77 ASP A CA 1
ATOM 622 C C . ASP A 1 77 ? 47.251 14.278 -80.022 1.00 76.12 77 ASP A C 1
ATOM 624 O O . ASP A 1 77 ? 46.979 13.743 -78.937 1.00 76.12 77 ASP A O 1
ATOM 628 N N . THR A 1 78 ? 46.590 15.354 -80.452 1.00 79.31 78 THR A N 1
ATOM 629 C CA . THR A 1 78 ? 45.535 16.030 -79.675 1.00 79.31 78 THR A CA 1
ATOM 630 C C . THR A 1 78 ? 44.312 15.130 -79.438 1.00 79.31 78 THR A C 1
ATOM 632 O O . THR A 1 78 ? 43.681 15.193 -78.377 1.00 79.31 78 THR A O 1
ATOM 635 N N . ALA A 1 79 ? 43.978 14.260 -80.398 1.00 82.06 79 ALA A N 1
ATOM 636 C CA . ALA A 1 79 ? 42.820 13.370 -80.311 1.00 82.06 79 ALA A CA 1
ATOM 637 C C . ALA A 1 79 ? 43.026 12.273 -79.256 1.00 82.06 79 ALA A C 1
ATOM 639 O O . ALA A 1 79 ? 42.168 12.071 -78.390 1.00 82.06 79 ALA A O 1
ATOM 640 N N . ARG A 1 80 ? 44.190 11.612 -79.265 1.00 83.38 80 ARG A N 1
ATOM 641 C CA . ARG A 1 80 ? 44.551 10.587 -78.279 1.00 83.38 80 ARG A CA 1
ATOM 642 C C . ARG A 1 80 ? 44.631 11.161 -76.870 1.00 83.38 80 ARG A C 1
ATOM 644 O O . ARG A 1 80 ? 44.100 10.553 -75.939 1.00 83.38 80 ARG A O 1
ATOM 651 N N . LYS A 1 81 ? 45.221 12.353 -76.717 1.00 85.19 81 LYS A N 1
ATOM 652 C CA . LYS A 1 81 ? 45.291 13.060 -75.430 1.00 85.19 81 LYS A CA 1
ATOM 653 C C . LYS A 1 81 ? 43.901 13.329 -74.849 1.00 85.19 81 LYS A C 1
ATOM 655 O O . LYS A 1 81 ? 43.655 13.022 -73.687 1.00 85.19 81 LYS A O 1
ATOM 660 N N . SER A 1 82 ? 42.962 13.804 -75.670 1.00 86.50 82 SER A N 1
ATOM 661 C CA . SER A 1 82 ? 41.582 14.063 -75.235 1.00 86.50 82 SER A CA 1
ATOM 662 C C . SER A 1 82 ? 40.867 12.800 -74.727 1.00 86.50 82 SER A C 1
ATOM 664 O O . SER A 1 82 ? 40.177 12.838 -73.702 1.00 86.50 82 SER A O 1
ATOM 666 N N . ILE A 1 83 ? 41.048 11.661 -75.407 1.00 87.94 83 ILE A N 1
ATOM 667 C CA . ILE A 1 83 ? 40.448 10.381 -74.997 1.00 87.94 83 ILE A CA 1
ATOM 668 C C . ILE A 1 83 ? 41.073 9.879 -73.689 1.00 87.94 83 ILE A C 1
ATOM 670 O O . ILE A 1 83 ? 40.336 9.448 -72.793 1.00 87.94 83 ILE A O 1
ATOM 674 N N . LEU A 1 84 ? 42.403 9.970 -73.557 1.00 88.81 84 LEU A N 1
ATOM 675 C CA . LEU A 1 84 ? 43.115 9.618 -72.329 1.00 88.81 84 LEU A CA 1
ATOM 676 C C . LEU A 1 84 ? 42.600 10.440 -71.145 1.00 88.81 84 LEU A C 1
ATOM 678 O O . LEU A 1 84 ? 42.160 9.859 -70.152 1.00 88.81 84 LEU A O 1
ATOM 682 N N . ASP A 1 85 ? 42.586 11.767 -71.269 1.00 89.00 85 ASP A N 1
ATOM 683 C CA . ASP A 1 85 ? 42.152 12.677 -70.206 1.00 89.00 85 ASP A CA 1
ATOM 684 C C . ASP A 1 85 ? 40.707 12.386 -69.785 1.00 89.00 85 ASP A C 1
ATOM 686 O O . ASP A 1 85 ? 40.386 12.350 -68.596 1.00 89.00 85 ASP A O 1
ATOM 690 N N . LYS A 1 86 ? 39.821 12.083 -70.744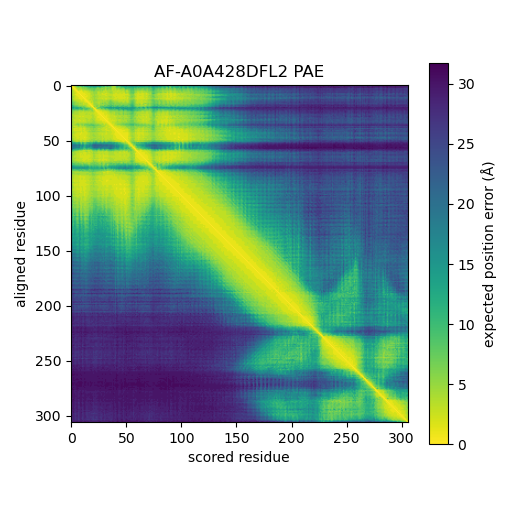 1.00 90.50 86 LYS A N 1
ATOM 691 C CA . LYS A 1 86 ? 38.436 11.689 -70.455 1.00 90.50 86 LYS A CA 1
ATOM 692 C C . LYS A 1 86 ? 38.364 10.400 -69.634 1.00 90.50 86 LYS A C 1
ATOM 694 O O . LYS A 1 86 ? 37.569 10.322 -68.696 1.00 90.50 86 LYS A O 1
ATOM 699 N N . ASN A 1 87 ? 39.151 9.383 -69.976 1.00 91.38 87 ASN A N 1
ATOM 700 C CA . ASN A 1 87 ? 39.141 8.100 -69.272 1.00 91.38 87 ASN A CA 1
ATOM 701 C C . ASN A 1 87 ? 39.838 8.180 -67.901 1.00 91.38 87 ASN A C 1
ATOM 703 O O . ASN A 1 87 ? 39.306 7.642 -66.929 1.00 91.38 87 ASN A O 1
ATOM 707 N N . LEU A 1 88 ? 40.945 8.920 -67.783 1.00 90.81 88 LEU A N 1
ATOM 708 C CA . LEU A 1 88 ? 41.595 9.229 -66.503 1.00 90.81 88 LEU A CA 1
ATOM 709 C C . LEU A 1 88 ? 40.664 10.028 -65.584 1.00 90.81 88 LEU A C 1
ATOM 711 O O . LEU A 1 88 ? 40.532 9.700 -64.405 1.00 90.81 88 LEU A O 1
ATOM 715 N N . LYS A 1 89 ? 39.920 10.999 -66.130 1.00 91.06 89 LYS A N 1
ATOM 716 C CA . LYS A 1 89 ? 38.911 11.757 -65.381 1.00 91.06 89 LYS A CA 1
ATOM 717 C C . LYS A 1 89 ? 37.787 10.868 -64.859 1.00 91.06 89 LYS A C 1
ATOM 719 O O . LYS A 1 89 ? 37.355 11.075 -63.730 1.00 91.06 89 LYS A O 1
ATOM 724 N N . LYS A 1 90 ? 37.323 9.870 -65.623 1.00 92.19 90 LYS A N 1
ATOM 725 C CA . LYS A 1 90 ? 36.339 8.882 -65.129 1.00 92.19 90 LYS A CA 1
ATOM 726 C C . LYS A 1 90 ? 36.885 8.080 -63.946 1.00 92.19 90 LYS A C 1
ATOM 728 O O . LYS A 1 90 ? 36.167 7.896 -62.969 1.00 92.19 90 LYS A O 1
ATOM 733 N N . ILE A 1 91 ? 38.139 7.625 -64.025 1.00 91.69 91 ILE A N 1
ATOM 734 C CA . ILE A 1 91 ? 38.802 6.877 -62.944 1.00 91.69 91 ILE A CA 1
ATOM 735 C C . ILE A 1 91 ? 38.928 7.755 -61.695 1.00 91.69 91 ILE A C 1
ATOM 737 O O . ILE A 1 91 ? 38.483 7.346 -60.626 1.00 91.69 91 ILE A O 1
ATOM 741 N N . SER A 1 92 ? 39.462 8.970 -61.846 1.00 90.75 92 SER A N 1
ATOM 742 C CA . SER A 1 92 ? 39.603 9.953 -60.764 1.00 90.75 92 SER A CA 1
ATOM 743 C C . SER A 1 92 ? 38.252 10.309 -60.136 1.00 90.75 92 SER A C 1
ATOM 745 O O . SER A 1 92 ? 38.089 10.217 -58.924 1.00 90.75 92 SER A O 1
ATOM 747 N N . SER A 1 93 ? 37.235 10.590 -60.956 1.00 91.31 93 SER A N 1
ATOM 748 C CA . SER A 1 93 ? 35.893 10.937 -60.470 1.00 91.31 93 SER A CA 1
ATOM 749 C C . SER A 1 93 ? 35.246 9.786 -59.698 1.00 91.31 93 SER A C 1
ATOM 751 O O . SER A 1 93 ? 34.646 10.016 -58.652 1.00 91.31 93 SER A O 1
ATOM 753 N N . ASN A 1 94 ? 35.383 8.543 -60.175 1.00 92.06 94 ASN A N 1
ATOM 754 C CA . ASN A 1 94 ? 34.862 7.377 -59.461 1.00 92.06 94 ASN A CA 1
ATOM 755 C C . ASN A 1 94 ? 35.621 7.106 -58.154 1.00 92.06 94 ASN A C 1
ATOM 757 O O . ASN A 1 94 ? 35.016 6.715 -57.156 1.00 92.06 94 ASN A O 1
ATOM 761 N N . TYR A 1 95 ? 36.935 7.337 -58.146 1.00 91.00 95 TYR A N 1
ATOM 762 C CA . TYR A 1 95 ? 37.755 7.240 -56.943 1.00 91.00 95 TYR A CA 1
ATOM 763 C C . TYR A 1 95 ? 37.281 8.230 -55.874 1.00 91.00 95 TYR A C 1
ATOM 765 O O . TYR A 1 95 ? 36.947 7.825 -54.761 1.00 91.00 95 TYR A O 1
ATOM 773 N N . SER A 1 96 ? 37.165 9.512 -56.233 1.00 89.25 96 SER A N 1
ATOM 774 C CA . SER A 1 96 ? 36.680 10.558 -55.327 1.00 89.25 96 SER A CA 1
ATOM 775 C C . SER A 1 96 ? 35.246 10.305 -54.865 1.00 89.25 96 SER A C 1
ATOM 777 O O . SER A 1 96 ? 34.941 10.487 -53.688 1.00 89.25 96 SER A O 1
ATOM 779 N N . LEU A 1 97 ? 34.364 9.826 -55.750 1.00 91.44 97 LEU A N 1
ATOM 780 C CA . LEU A 1 97 ? 33.006 9.435 -55.369 1.00 91.44 97 LEU A CA 1
ATOM 781 C C . LEU A 1 97 ? 33.020 8.315 -54.321 1.00 91.44 97 LEU A C 1
ATOM 783 O O . LEU A 1 97 ? 32.321 8.413 -53.314 1.00 91.44 97 LEU A O 1
ATOM 787 N N . SER A 1 98 ? 33.843 7.286 -54.526 1.00 91.62 98 SER A N 1
ATOM 788 C CA . SER A 1 98 ? 33.976 6.162 -53.594 1.00 91.62 98 SER A CA 1
ATOM 789 C C . SER A 1 98 ? 34.530 6.611 -52.237 1.00 91.62 98 SER A C 1
ATOM 791 O O . SER A 1 98 ? 34.066 6.129 -51.204 1.00 91.62 98 SER A O 1
ATOM 793 N N . GLN A 1 99 ? 35.468 7.570 -52.212 1.00 88.06 99 GLN A N 1
ATOM 794 C CA . GLN A 1 99 ? 35.982 8.163 -50.968 1.00 88.06 99 GLN A CA 1
ATOM 795 C C . GLN A 1 99 ? 34.865 8.885 -50.202 1.00 88.06 99 GLN A C 1
ATOM 797 O O . GLN A 1 99 ? 34.661 8.635 -49.012 1.00 88.06 99 GLN A O 1
ATOM 802 N N . VAL A 1 100 ? 34.095 9.738 -50.889 1.00 89.06 100 VAL A N 1
ATOM 803 C CA . VAL A 1 100 ? 32.967 10.470 -50.288 1.00 89.06 100 VAL A CA 1
ATOM 804 C C . VAL A 1 100 ? 31.909 9.501 -49.755 1.00 89.06 100 VAL A C 1
ATOM 806 O O . VAL A 1 100 ? 31.446 9.657 -48.625 1.00 89.06 100 VAL A O 1
ATOM 809 N N . GLN A 1 101 ? 31.564 8.467 -50.527 1.00 91.38 101 GLN A N 1
ATOM 810 C CA . GLN A 1 101 ? 30.617 7.430 -50.111 1.00 91.38 101 GLN A CA 1
ATOM 811 C C . GLN A 1 101 ? 31.106 6.678 -48.871 1.00 91.38 101 GLN A C 1
ATOM 813 O O . GLN A 1 101 ? 30.358 6.566 -47.901 1.00 91.38 101 GLN A O 1
ATOM 818 N N . LYS A 1 102 ? 32.367 6.228 -48.852 1.00 89.56 102 LYS A N 1
ATOM 819 C CA . LYS A 1 102 ?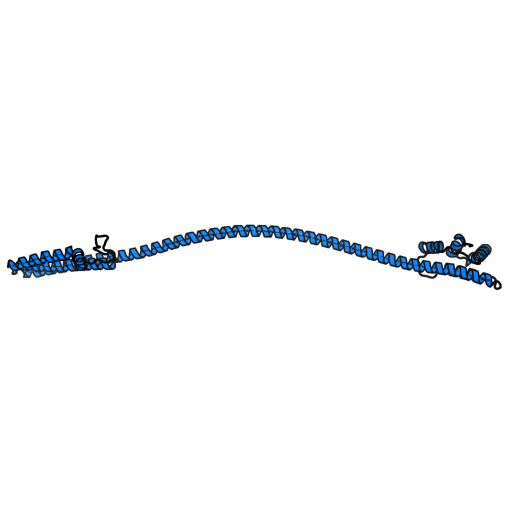 32.968 5.564 -47.687 1.00 89.56 102 LYS A CA 1
ATOM 820 C C . LYS A 1 102 ? 32.912 6.455 -46.450 1.00 89.56 102 LYS A C 1
ATOM 822 O O . LYS A 1 102 ? 32.552 5.980 -45.373 1.00 89.56 102 LYS A O 1
ATOM 827 N N . SER A 1 103 ? 33.246 7.736 -46.600 1.00 87.94 103 SER A N 1
ATOM 828 C CA . SER A 1 103 ? 33.234 8.721 -45.515 1.00 87.94 103 SER A CA 1
ATOM 829 C C . SER A 1 103 ? 31.826 8.895 -44.936 1.00 87.94 103 SER A C 1
ATOM 831 O O . SER A 1 103 ? 31.636 8.784 -43.722 1.00 87.94 103 SER A O 1
ATOM 833 N N . TYR A 1 104 ? 30.816 9.054 -45.798 1.00 91.88 104 TYR A N 1
ATOM 834 C CA . TYR A 1 104 ? 29.416 9.158 -45.385 1.00 91.88 104 TYR A CA 1
ATOM 835 C C . TYR A 1 104 ? 28.916 7.882 -44.695 1.00 91.88 104 TYR A C 1
ATOM 837 O O . TYR A 1 104 ? 28.373 7.956 -43.594 1.00 91.88 104 TYR A O 1
ATOM 845 N N . ILE A 1 105 ? 29.157 6.706 -45.283 1.00 92.12 105 ILE A N 1
ATOM 846 C CA . ILE A 1 105 ? 28.741 5.419 -44.704 1.00 92.12 105 ILE A CA 1
ATOM 847 C C . ILE A 1 105 ? 29.428 5.182 -43.359 1.00 92.12 105 ILE A C 1
ATOM 849 O O . ILE A 1 105 ? 28.775 4.773 -42.405 1.00 92.12 105 ILE A O 1
ATOM 853 N N . SER A 1 106 ? 30.720 5.490 -43.248 1.00 90.88 106 SER A N 1
ATOM 854 C CA . SER A 1 106 ? 31.465 5.350 -41.992 1.00 90.88 106 SER A CA 1
ATOM 855 C C . SER A 1 106 ? 30.930 6.285 -40.911 1.00 90.88 106 SER A C 1
ATOM 857 O O . SER A 1 106 ? 30.846 5.898 -39.748 1.00 90.88 106 SER A O 1
ATOM 859 N N . LYS A 1 107 ? 30.549 7.514 -41.280 1.00 92.69 107 LYS A N 1
ATOM 860 C CA . LYS A 1 107 ? 29.915 8.459 -40.360 1.00 92.69 107 LYS A CA 1
ATOM 861 C C . LYS A 1 107 ? 28.576 7.917 -39.857 1.00 92.69 107 LYS A C 1
ATOM 863 O O . LYS A 1 107 ? 28.390 7.833 -38.648 1.00 92.69 107 LYS A O 1
ATOM 868 N N . VAL A 1 108 ? 27.699 7.484 -40.763 1.00 95.75 108 VAL A N 1
ATOM 869 C CA . VAL A 1 108 ? 26.396 6.898 -40.410 1.00 95.75 108 VAL A CA 1
ATOM 870 C C . VAL A 1 108 ? 26.573 5.651 -39.539 1.00 95.75 108 VAL A C 1
ATOM 872 O O . VAL A 1 108 ? 25.904 5.518 -38.521 1.00 95.75 108 VAL A O 1
ATOM 875 N N . ALA A 1 109 ? 27.514 4.766 -39.875 1.00 94.69 109 ALA A N 1
ATOM 876 C CA . ALA A 1 109 ? 27.797 3.567 -39.088 1.00 94.69 109 ALA A CA 1
ATOM 877 C C . ALA A 1 109 ? 28.238 3.903 -37.653 1.00 94.69 109 ALA A C 1
ATOM 879 O O . ALA A 1 109 ? 27.760 3.281 -36.706 1.00 94.69 109 ALA A O 1
ATOM 880 N N . ARG A 1 110 ? 29.092 4.921 -37.474 1.00 94.88 110 ARG A N 1
ATOM 881 C CA . ARG A 1 110 ? 29.510 5.398 -36.143 1.00 94.88 110 ARG A CA 1
ATOM 882 C C . ARG A 1 110 ? 28.354 6.006 -35.354 1.00 94.88 110 ARG A C 1
ATOM 884 O O . ARG A 1 110 ? 28.233 5.736 -34.163 1.00 94.88 110 ARG A O 1
ATOM 891 N N . GLU A 1 111 ? 27.508 6.805 -36.000 1.00 96.69 111 GLU A N 1
ATOM 892 C CA . GLU A 1 111 ? 26.317 7.387 -35.367 1.00 96.69 111 GLU A CA 1
ATOM 893 C C . GLU A 1 111 ? 25.348 6.290 -34.903 1.00 96.69 111 GLU A C 1
ATOM 895 O O . GLU A 1 111 ? 24.856 6.338 -33.774 1.00 96.69 111 GLU A O 1
ATOM 900 N N . VAL A 1 112 ? 25.138 5.256 -35.724 1.00 97.19 112 VAL A N 1
ATOM 901 C CA . VAL A 1 112 ? 24.331 4.079 -35.367 1.00 97.19 112 VAL A CA 1
ATOM 902 C C . VAL A 1 112 ? 24.951 3.312 -34.198 1.00 97.19 112 VAL A C 1
ATOM 904 O O . VAL A 1 112 ? 24.243 2.968 -33.254 1.00 97.19 112 VAL A O 1
ATOM 907 N N . GLU A 1 113 ? 26.264 3.068 -34.211 1.00 96.31 113 GLU A N 1
ATOM 908 C CA . GLU A 1 113 ? 26.958 2.366 -33.125 1.00 96.31 113 GLU A CA 1
ATOM 909 C C . GLU A 1 113 ? 26.860 3.135 -31.798 1.00 96.31 113 GLU A C 1
ATOM 911 O O . GLU A 1 113 ? 26.592 2.553 -30.744 1.00 96.31 113 GLU A O 1
ATOM 916 N N . GLN A 1 114 ? 27.034 4.457 -31.842 1.00 96.94 114 GLN A N 1
ATOM 917 C CA . GLN A 1 114 ? 26.878 5.318 -30.675 1.00 96.94 114 GLN A CA 1
ATOM 918 C C . GLN A 1 114 ? 25.427 5.329 -30.178 1.00 96.94 114 GLN A C 1
ATOM 920 O O . GLN A 1 114 ? 25.192 5.214 -28.974 1.00 96.94 114 GLN A O 1
ATOM 925 N N . GLY A 1 115 ? 24.455 5.398 -31.091 1.00 97.06 115 GLY A N 1
ATOM 926 C CA . GLY A 1 115 ? 23.035 5.259 -30.773 1.00 97.06 115 GLY A CA 1
ATOM 927 C C . GLY A 1 115 ? 22.732 3.935 -30.071 1.00 97.06 115 GLY A C 1
ATOM 928 O O . GLY A 1 115 ? 22.080 3.928 -29.029 1.00 97.06 115 GLY A O 1
ATOM 929 N N . LEU A 1 116 ? 23.282 2.824 -30.565 1.00 97.19 116 LEU A N 1
ATOM 930 C CA . LEU A 1 116 ? 23.101 1.500 -29.969 1.00 97.19 116 LEU A CA 1
ATOM 931 C C . LEU A 1 116 ? 23.736 1.398 -28.572 1.00 97.19 116 LEU A C 1
ATOM 933 O O . LEU A 1 116 ? 23.124 0.849 -27.656 1.00 97.19 116 LEU A O 1
ATOM 937 N N . LYS A 1 117 ? 24.927 1.975 -28.370 1.00 97.31 117 LYS A N 1
ATOM 938 C CA . LYS A 1 117 ? 25.575 2.066 -27.047 1.00 97.31 117 LYS A CA 1
ATOM 939 C C . LYS A 1 117 ? 24.736 2.869 -26.049 1.00 97.31 117 LYS A C 1
ATOM 941 O O . LYS A 1 117 ? 24.617 2.472 -24.885 1.00 97.31 117 LYS A O 1
ATOM 946 N N . ASN A 1 118 ? 24.119 3.958 -26.504 1.00 97.25 118 ASN A N 1
ATOM 947 C CA . ASN A 1 118 ? 23.216 4.761 -25.683 1.00 97.25 118 ASN A CA 1
ATOM 948 C C . ASN A 1 118 ? 21.955 3.972 -25.313 1.00 97.25 118 ASN A C 1
ATOM 950 O O . ASN A 1 118 ? 21.603 3.923 -24.136 1.00 97.25 118 ASN A O 1
ATOM 954 N N . VAL A 1 119 ? 21.332 3.290 -26.280 1.00 97.44 119 VAL A N 1
ATOM 955 C CA . VAL A 1 119 ? 20.169 2.419 -26.040 1.00 97.44 119 VAL A CA 1
ATOM 956 C C . VAL A 1 119 ? 20.505 1.317 -25.037 1.00 97.44 119 VAL A C 1
ATOM 958 O O . VAL A 1 119 ? 19.743 1.092 -24.104 1.00 97.44 119 VAL A O 1
ATOM 961 N N . ASN A 1 120 ? 21.664 0.668 -25.161 1.00 97.00 120 ASN A N 1
ATOM 962 C CA . ASN A 1 120 ? 22.084 -0.371 -24.220 1.00 97.00 120 ASN A CA 1
ATOM 963 C C . ASN A 1 120 ? 22.281 0.177 -22.796 1.00 97.00 120 ASN A C 1
ATOM 965 O O . ASN A 1 120 ? 21.871 -0.444 -21.817 1.00 97.00 120 ASN A O 1
ATOM 969 N N . THR A 1 121 ? 22.867 1.370 -22.671 1.00 97.44 121 THR A N 1
ATOM 970 C CA . THR A 1 121 ? 23.004 2.056 -21.376 1.00 97.44 121 THR A CA 1
ATOM 971 C C . THR A 1 121 ? 21.637 2.377 -20.770 1.00 97.44 121 THR A C 1
ATOM 973 O O . THR A 1 121 ? 21.415 2.108 -19.591 1.00 97.44 121 THR A O 1
ATOM 976 N N . GLN A 1 122 ? 20.702 2.890 -21.574 1.00 97.25 122 GLN A N 1
ATOM 977 C CA . GLN A 1 122 ? 19.331 3.164 -21.139 1.00 97.25 122 GLN A CA 1
ATOM 978 C C . GLN A 1 122 ? 18.597 1.883 -20.726 1.00 97.25 122 GLN A C 1
ATOM 980 O O . GLN A 1 122 ? 17.936 1.870 -19.694 1.00 97.25 122 GLN A O 1
ATOM 985 N N . LEU A 1 123 ? 18.756 0.786 -21.470 1.00 97.50 123 LEU A N 1
ATOM 986 C CA . LEU A 1 123 ? 18.153 -0.506 -21.136 1.00 97.50 123 LEU A CA 1
ATOM 987 C C . LEU A 1 123 ? 18.657 -1.030 -19.783 1.00 97.50 123 LEU A C 1
ATOM 989 O O . LEU A 1 123 ? 17.872 -1.509 -18.967 1.00 97.50 123 LEU A O 1
ATOM 993 N N . ASN A 1 124 ? 19.952 -0.874 -19.502 1.00 96.94 124 ASN A N 1
ATOM 994 C CA . ASN A 1 124 ? 20.517 -1.227 -18.201 1.00 96.94 124 ASN A CA 1
ATOM 995 C C . ASN A 1 124 ? 19.938 -0.370 -17.068 1.00 96.94 124 ASN A C 1
ATOM 997 O O . ASN A 1 124 ? 19.613 -0.906 -16.012 1.00 96.94 124 ASN A O 1
ATOM 1001 N N . GLN A 1 125 ? 19.757 0.935 -17.288 1.00 97.19 125 GLN A N 1
ATOM 1002 C CA . GLN A 1 125 ? 19.099 1.819 -16.319 1.00 97.19 125 GLN A CA 1
ATOM 1003 C C . GLN A 1 125 ? 17.628 1.438 -16.095 1.00 97.19 125 GLN A C 1
ATOM 1005 O O . GLN A 1 125 ? 17.148 1.457 -14.967 1.00 97.19 125 GLN A O 1
ATOM 1010 N N . VAL A 1 126 ? 16.906 1.050 -17.148 1.00 97.56 126 VAL A N 1
ATOM 1011 C CA . VAL A 1 126 ? 15.526 0.560 -17.025 1.00 97.56 126 VAL A CA 1
ATOM 1012 C C . VAL A 1 126 ? 15.479 -0.726 -16.201 1.00 97.56 126 VAL A C 1
ATOM 1014 O O . VAL A 1 126 ? 14.629 -0.851 -15.324 1.00 97.56 126 VAL A O 1
ATOM 1017 N N . ASN A 1 127 ? 16.414 -1.653 -16.414 1.00 97.12 127 ASN A N 1
ATOM 1018 C CA . ASN A 1 127 ? 16.484 -2.890 -15.636 1.00 97.12 127 ASN A CA 1
ATOM 1019 C C . ASN A 1 127 ? 16.754 -2.633 -14.146 1.00 97.12 127 ASN A C 1
ATOM 1021 O O . ASN A 1 127 ? 16.125 -3.267 -13.300 1.00 97.12 127 ASN A O 1
ATOM 1025 N N . THR A 1 128 ? 17.643 -1.695 -13.803 1.00 97.06 128 THR A N 1
ATOM 1026 C CA . THR A 1 128 ? 17.900 -1.355 -12.393 1.00 97.06 128 THR A CA 1
ATOM 1027 C C . THR A 1 128 ? 16.698 -0.672 -11.742 1.00 97.06 128 THR A C 1
ATOM 1029 O O . THR A 1 128 ? 16.352 -1.001 -10.607 1.00 97.06 128 THR A O 1
ATOM 1032 N N . LEU A 1 129 ? 16.012 0.223 -12.461 1.00 97.56 129 LEU A N 1
ATOM 1033 C CA . LEU A 1 129 ? 14.764 0.834 -11.995 1.00 97.56 129 LEU A CA 1
ATOM 1034 C C . LEU A 1 129 ? 13.663 -0.212 -11.787 1.00 97.56 129 LEU A C 1
ATOM 1036 O O . LEU A 1 129 ? 12.957 -0.157 -10.783 1.00 97.56 129 LEU A O 1
ATOM 1040 N N . LEU A 1 130 ? 13.543 -1.186 -12.692 1.00 97.50 130 LEU A N 1
ATOM 1041 C CA . LEU A 1 130 ? 12.559 -2.262 -12.589 1.00 97.50 130 LEU A CA 1
ATOM 1042 C C . LEU A 1 130 ? 12.809 -3.144 -11.359 1.00 97.50 130 LEU A C 1
ATOM 1044 O O . LEU A 1 130 ? 11.867 -3.439 -10.628 1.00 97.50 130 LEU A O 1
ATOM 1048 N N . GLN A 1 131 ? 14.064 -3.510 -11.085 1.00 96.94 131 GLN A N 1
ATOM 1049 C CA . GLN A 1 131 ? 14.429 -4.248 -9.869 1.00 96.94 131 GLN A CA 1
ATOM 1050 C C . GLN A 1 131 ? 14.116 -3.447 -8.596 1.00 96.94 131 GLN A C 1
ATOM 1052 O O . GLN A 1 131 ? 13.595 -3.999 -7.626 1.00 96.94 131 GLN A O 1
ATOM 1057 N N . GLY A 1 132 ? 14.386 -2.137 -8.604 1.00 97.69 132 GLY A N 1
ATOM 1058 C CA . GLY A 1 132 ? 14.023 -1.243 -7.502 1.00 97.69 132 GLY A CA 1
ATOM 1059 C C . GLY A 1 132 ? 12.511 -1.189 -7.266 1.00 97.69 132 GLY A C 1
ATOM 1060 O O . GLY A 1 132 ? 12.061 -1.324 -6.129 1.00 97.69 132 GLY A O 1
ATOM 1061 N N . ALA A 1 133 ? 11.727 -1.066 -8.339 1.00 96.56 133 ALA A N 1
ATOM 1062 C CA . ALA A 1 133 ? 10.268 -1.053 -8.279 1.00 96.56 133 ALA A CA 1
ATOM 1063 C C . ALA A 1 133 ? 9.688 -2.389 -7.784 1.00 96.56 133 ALA A C 1
ATOM 1065 O O . ALA A 1 133 ? 8.751 -2.389 -6.988 1.00 96.56 133 ALA A O 1
ATOM 1066 N N . GLN A 1 134 ? 10.261 -3.524 -8.200 1.00 97.12 134 GLN A N 1
ATOM 1067 C CA . GLN A 1 134 ? 9.867 -4.850 -7.712 1.00 97.12 134 GLN A CA 1
ATOM 1068 C C . GLN A 1 134 ? 10.084 -4.979 -6.204 1.00 97.12 134 GLN A C 1
ATOM 1070 O O . GLN A 1 134 ? 9.149 -5.316 -5.482 1.00 97.12 134 GLN A O 1
ATOM 1075 N N . LYS A 1 135 ? 11.275 -4.617 -5.716 1.00 96.94 135 LYS A N 1
ATOM 1076 C CA . LYS A 1 135 ? 11.575 -4.641 -4.281 1.00 96.94 135 LYS A CA 1
ATOM 1077 C C . LYS A 1 135 ? 10.636 -3.730 -3.484 1.00 96.94 135 LYS A C 1
ATOM 1079 O O . LYS A 1 135 ? 10.100 -4.136 -2.460 1.00 96.94 135 LYS A O 1
ATOM 1084 N N . GLN A 1 136 ? 10.379 -2.519 -3.980 1.00 96.94 136 GLN A N 1
ATOM 1085 C CA . GLN A 1 136 ? 9.437 -1.599 -3.341 1.00 96.94 136 GLN A CA 1
ATOM 1086 C C . GLN A 1 136 ? 8.006 -2.162 -3.303 1.00 96.94 136 GLN A C 1
ATOM 1088 O O . GLN A 1 136 ? 7.280 -1.940 -2.331 1.00 96.94 136 GLN A O 1
ATOM 1093 N N . SER A 1 137 ? 7.593 -2.896 -4.338 1.00 96.75 137 SER A N 1
ATOM 1094 C CA . SER A 1 137 ? 6.300 -3.581 -4.363 1.00 96.75 137 SER A CA 1
ATOM 1095 C C . SER A 1 137 ? 6.222 -4.704 -3.325 1.00 96.75 137 SER A C 1
ATOM 1097 O O . SER A 1 137 ? 5.187 -4.853 -2.681 1.00 96.75 137 SER A O 1
ATOM 1099 N N . GLU A 1 138 ? 7.292 -5.479 -3.141 1.00 96.81 138 GLU A N 1
ATOM 1100 C CA . GLU A 1 138 ? 7.366 -6.532 -2.117 1.00 96.81 138 GLU A CA 1
ATOM 1101 C C . GLU A 1 138 ? 7.295 -5.945 -0.702 1.00 96.81 138 GLU A C 1
ATOM 1103 O O . GLU A 1 138 ? 6.490 -6.396 0.115 1.00 96.81 138 GLU A O 1
ATOM 1108 N N . ASP A 1 139 ? 8.060 -4.882 -0.436 1.00 96.88 139 ASP A N 1
ATOM 1109 C CA . ASP A 1 139 ? 8.034 -4.172 0.848 1.00 96.88 139 ASP A CA 1
ATOM 1110 C C . ASP A 1 139 ? 6.632 -3.602 1.141 1.00 96.88 139 ASP A C 1
ATOM 1112 O O . ASP A 1 139 ? 6.125 -3.711 2.260 1.00 96.88 139 ASP A O 1
ATOM 1116 N N . SER A 1 140 ? 5.962 -3.053 0.121 1.00 96.25 140 SER A N 1
ATOM 1117 C CA . SER A 1 140 ? 4.590 -2.539 0.243 1.00 96.25 140 SER A CA 1
ATOM 1118 C C . SER A 1 140 ? 3.580 -3.642 0.568 1.00 96.25 140 SER A C 1
ATOM 1120 O O . SER A 1 140 ? 2.695 -3.434 1.399 1.00 96.25 140 SER A O 1
ATOM 1122 N N . ASN A 1 141 ? 3.721 -4.825 -0.037 1.00 97.19 141 ASN A N 1
ATOM 1123 C CA . ASN A 1 141 ? 2.858 -5.970 0.261 1.00 97.19 141 ASN A CA 1
ATOM 1124 C C . ASN A 1 141 ? 3.021 -6.438 1.709 1.00 97.19 141 ASN A C 1
ATOM 1126 O O . ASN A 1 141 ? 2.025 -6.696 2.381 1.00 97.19 141 ASN A O 1
ATOM 1130 N N . LYS A 1 142 ? 4.252 -6.473 2.226 1.00 97.19 142 LYS A N 1
ATOM 1131 C CA . LYS A 1 142 ? 4.501 -6.830 3.626 1.00 97.19 142 LYS A CA 1
ATOM 1132 C C . LYS A 1 142 ? 3.833 -5.850 4.596 1.00 97.19 142 LYS A C 1
ATOM 1134 O O . LYS A 1 142 ? 3.191 -6.274 5.554 1.00 97.19 142 LYS A O 1
ATOM 1139 N N . ILE A 1 143 ? 3.924 -4.546 4.323 1.00 97.50 143 ILE A N 1
ATOM 1140 C CA . ILE A 1 143 ? 3.237 -3.515 5.121 1.00 97.50 143 ILE A CA 1
ATOM 1141 C C . ILE A 1 143 ? 1.715 -3.725 5.087 1.00 97.50 143 ILE A C 1
ATOM 1143 O O . ILE A 1 143 ? 1.048 -3.568 6.110 1.00 97.50 143 ILE A O 1
ATOM 1147 N N . LEU A 1 144 ? 1.157 -4.104 3.934 1.00 97.12 144 LEU A N 1
ATOM 1148 C CA . LEU A 1 144 ? -0.272 -4.386 3.794 1.00 97.12 144 LEU A CA 1
ATOM 1149 C C . LEU A 1 144 ? -0.706 -5.591 4.649 1.00 97.12 144 LEU A C 1
ATOM 1151 O O . LEU A 1 144 ? -1.737 -5.528 5.317 1.00 97.12 144 LEU A O 1
ATOM 1155 N N . GLU A 1 145 ? 0.082 -6.667 4.665 1.00 96.81 145 GLU A N 1
ATOM 1156 C CA . GLU A 1 145 ? -0.175 -7.851 5.498 1.00 96.81 145 GLU A CA 1
ATOM 1157 C C . GLU A 1 145 ? -0.122 -7.524 6.999 1.00 96.81 145 GLU A C 1
ATOM 1159 O O . GLU A 1 145 ? -0.990 -7.947 7.776 1.00 96.81 145 GLU A O 1
ATOM 1164 N N . GLU A 1 146 ? 0.857 -6.717 7.416 1.00 97.44 146 GLU A N 1
ATOM 1165 C CA . GLU A 1 146 ? 0.971 -6.230 8.793 1.00 97.44 146 GLU A CA 1
ATOM 1166 C C . GLU A 1 146 ? -0.234 -5.354 9.174 1.00 97.44 146 GLU A C 1
ATOM 1168 O O . GLU A 1 146 ? -0.845 -5.564 10.227 1.00 97.44 146 GLU A O 1
ATOM 1173 N N . ALA A 1 147 ? -0.640 -4.428 8.300 1.00 96.38 147 ALA A N 1
ATOM 1174 C CA . ALA A 1 147 ? -1.809 -3.576 8.510 1.00 96.38 147 ALA A CA 1
ATOM 1175 C C . ALA A 1 147 ? -3.109 -4.392 8.605 1.00 96.38 147 ALA A C 1
ATOM 1177 O O . ALA A 1 147 ? -3.936 -4.141 9.485 1.00 96.38 147 ALA A O 1
ATOM 1178 N N . GLN A 1 148 ? -3.280 -5.412 7.760 1.00 97.19 148 GLN A N 1
ATOM 1179 C CA . GLN A 1 148 ? -4.438 -6.305 7.812 1.00 97.19 148 GLN A CA 1
ATOM 1180 C C . GLN A 1 148 ? -4.492 -7.083 9.134 1.00 97.19 148 GLN A C 1
ATOM 1182 O O . GLN A 1 148 ? -5.562 -7.246 9.728 1.00 97.19 148 GLN A O 1
ATOM 1187 N N . THR A 1 149 ? -3.338 -7.531 9.627 1.00 97.38 149 THR A N 1
ATOM 1188 C CA . THR A 1 149 ? -3.231 -8.220 10.918 1.00 97.38 149 THR A CA 1
ATOM 1189 C C . THR A 1 149 ? -3.620 -7.294 12.071 1.00 97.38 149 THR A C 1
ATOM 1191 O O . THR A 1 149 ? -4.406 -7.687 12.936 1.00 97.38 149 THR A O 1
ATOM 1194 N N . GLN A 1 150 ? -3.148 -6.045 12.058 1.00 96.88 150 GLN A N 1
ATOM 1195 C CA . GLN A 1 150 ? -3.521 -5.039 13.056 1.00 96.88 150 GLN A CA 1
ATOM 1196 C C . GLN A 1 150 ? -5.018 -4.705 13.008 1.00 96.88 150 GLN A C 1
ATOM 1198 O O . GLN A 1 150 ? -5.659 -4.632 14.055 1.00 96.88 150 GLN A O 1
ATOM 1203 N N . LEU A 1 151 ? -5.613 -4.573 11.818 1.00 96.94 151 LEU A N 1
ATOM 1204 C CA . LEU A 1 151 ? -7.057 -4.354 11.671 1.00 96.94 151 LEU A CA 1
ATOM 1205 C C . LEU A 1 151 ? -7.878 -5.504 12.261 1.00 96.94 151 LEU A C 1
ATOM 1207 O O . LEU A 1 151 ? -8.875 -5.267 12.945 1.00 96.94 151 LEU A O 1
ATOM 1211 N N . ASN A 1 152 ? -7.445 -6.748 12.055 1.00 96.94 152 ASN A N 1
ATOM 1212 C CA . ASN A 1 152 ? -8.097 -7.906 12.659 1.00 96.94 152 ASN A CA 1
ATOM 1213 C C . ASN A 1 152 ? -8.015 -7.853 14.193 1.00 96.94 152 ASN A C 1
ATOM 1215 O O . ASN A 1 152 ? -9.025 -8.068 14.863 1.00 96.94 152 ASN A O 1
ATOM 1219 N N . GLN A 1 153 ? -6.858 -7.497 14.758 1.00 97.06 153 GLN A N 1
ATOM 1220 C CA . GLN A 1 153 ? -6.704 -7.313 16.205 1.00 97.06 153 GLN A CA 1
ATOM 1221 C C . GLN A 1 153 ? -7.620 -6.204 16.739 1.00 97.06 153 GLN A C 1
ATOM 1223 O O . GLN A 1 153 ? -8.349 -6.425 17.707 1.00 97.06 153 GLN A O 1
ATOM 1228 N N . VAL A 1 154 ? -7.666 -5.044 16.080 1.00 96.62 154 VAL A N 1
ATOM 1229 C CA . VAL A 1 154 ? -8.564 -3.937 16.446 1.00 96.62 154 VAL A CA 1
ATOM 1230 C C . VAL A 1 154 ? -10.027 -4.377 16.419 1.00 96.62 154 VAL A C 1
ATOM 1232 O O . VAL A 1 154 ? -10.761 -4.089 17.361 1.00 96.62 154 VAL A O 1
ATOM 1235 N N . ASN A 1 155 ? -10.450 -5.135 15.406 1.00 97.06 155 ASN A N 1
ATOM 1236 C CA . ASN A 1 155 ? -11.812 -5.664 15.337 1.00 97.06 155 ASN A CA 1
ATOM 1237 C C . ASN A 1 155 ? -12.132 -6.600 16.511 1.00 97.06 155 ASN A C 1
ATOM 1239 O O . ASN A 1 155 ? -13.211 -6.499 17.096 1.00 97.06 155 ASN A O 1
ATOM 1243 N N . THR A 1 156 ? -11.200 -7.474 16.906 1.00 96.81 156 THR A N 1
ATOM 1244 C CA . THR A 1 156 ? -11.400 -8.342 18.080 1.00 96.81 156 THR A CA 1
ATOM 1245 C C . THR A 1 156 ? -11.494 -7.548 19.384 1.00 96.81 156 THR A C 1
ATOM 1247 O O . THR A 1 156 ? -12.359 -7.833 20.214 1.00 96.81 156 THR A O 1
ATOM 1250 N N . LEU A 1 157 ? -10.671 -6.505 19.545 1.00 96.88 157 LEU A N 1
ATOM 1251 C CA . LEU A 1 157 ? -10.725 -5.607 20.700 1.00 96.88 157 LEU A CA 1
ATOM 1252 C C . LEU A 1 157 ? -12.042 -4.827 20.742 1.00 96.88 157 LEU A C 1
ATOM 1254 O O . LEU A 1 157 ? -12.649 -4.714 21.804 1.00 96.88 157 LEU A O 1
ATOM 1258 N N . LEU A 1 158 ? -12.520 -4.344 19.592 1.00 96.69 158 LEU A N 1
ATOM 1259 C CA . LEU A 1 158 ? -13.787 -3.624 19.480 1.00 96.69 158 LEU A CA 1
ATOM 1260 C C . LEU A 1 158 ? -14.973 -4.514 19.873 1.00 96.69 158 LEU A C 1
ATOM 1262 O O . LEU A 1 158 ? -15.834 -4.083 20.637 1.00 96.69 158 LEU A O 1
ATOM 1266 N N . GLN A 1 159 ? -14.996 -5.769 19.414 1.00 96.19 159 GLN A N 1
ATOM 1267 C CA . GLN A 1 159 ? -16.016 -6.743 19.819 1.00 96.19 159 GLN A CA 1
ATOM 1268 C C . GLN A 1 159 ? -15.965 -7.034 21.326 1.00 96.19 159 GLN A C 1
ATOM 1270 O O . GLN A 1 159 ? -17.010 -7.138 21.973 1.00 96.19 159 GLN A O 1
ATOM 1275 N N . GLY A 1 160 ? -14.763 -7.140 21.902 1.00 97.00 160 GLY A N 1
ATOM 1276 C CA . GLY A 1 160 ? -14.575 -7.280 23.348 1.00 97.00 160 GLY A CA 1
ATOM 1277 C C . GLY A 1 160 ? -15.117 -6.077 24.125 1.00 97.00 160 GLY A C 1
ATOM 1278 O O . GLY A 1 160 ? -15.888 -6.247 25.069 1.00 97.00 160 GLY A O 1
ATOM 1279 N N . ALA A 1 161 ? -14.787 -4.862 23.682 1.00 95.56 161 ALA A N 1
ATOM 1280 C CA . ALA A 1 161 ? -15.253 -3.617 24.286 1.00 95.56 161 ALA A CA 1
ATOM 1281 C C . ALA A 1 161 ? -16.779 -3.451 24.186 1.00 95.56 161 ALA A C 1
ATOM 1283 O O . ALA A 1 161 ? -17.413 -3.016 25.147 1.00 95.56 161 ALA A O 1
ATOM 1284 N N . GLN A 1 162 ? -17.389 -3.844 23.062 1.00 96.69 162 GLN A N 1
ATOM 1285 C CA . GLN A 1 162 ? -18.846 -3.844 22.899 1.00 96.69 162 GLN A CA 1
ATOM 1286 C C . GLN A 1 162 ? -19.526 -4.779 23.904 1.00 96.69 162 GLN A C 1
ATOM 1288 O O . GLN A 1 162 ? -20.425 -4.341 24.619 1.00 96.69 162 GLN A O 1
ATOM 1293 N N . LYS A 1 163 ? -19.049 -6.025 24.040 1.00 95.88 163 LYS A N 1
ATOM 1294 C CA . LYS A 1 163 ? -19.575 -6.964 25.047 1.00 95.88 163 LYS A CA 1
ATOM 1295 C C . LYS A 1 163 ? -19.428 -6.424 26.468 1.00 95.88 163 LYS A C 1
ATOM 1297 O O . LYS A 1 163 ? -20.380 -6.456 27.242 1.00 95.88 163 LYS A O 1
ATOM 1302 N N . GLN A 1 164 ? -18.262 -5.868 26.799 1.00 95.81 164 GLN A N 1
ATOM 1303 C CA . GLN A 1 164 ? -18.032 -5.267 28.112 1.00 95.81 164 GLN A CA 1
ATOM 1304 C C . GLN A 1 164 ? -18.968 -4.076 28.375 1.00 95.81 164 GLN A C 1
ATOM 1306 O O . GLN A 1 164 ? -19.447 -3.902 29.498 1.00 95.81 164 GLN A O 1
ATOM 1311 N N . SER A 1 165 ? -19.255 -3.266 27.354 1.00 96.12 165 SER A N 1
ATOM 1312 C CA . SER A 1 165 ? -20.201 -2.150 27.441 1.00 96.12 165 SER A CA 1
ATOM 1313 C C . SER A 1 165 ? -21.634 -2.636 27.680 1.00 96.12 165 SER A C 1
ATOM 1315 O O . SER A 1 165 ? -22.326 -2.109 28.554 1.00 96.12 165 SER A O 1
ATOM 1317 N N . GLU A 1 166 ? -22.065 -3.685 26.977 1.00 96.19 166 GLU A N 1
ATOM 1318 C CA . GLU A 1 166 ? -23.371 -4.315 27.191 1.00 96.19 166 GLU A CA 1
ATOM 1319 C C . GLU A 1 166 ? -23.515 -4.870 28.611 1.00 96.19 166 GLU A C 1
ATOM 1321 O O . GLU A 1 166 ? -24.533 -4.633 29.267 1.00 96.19 166 GLU A O 1
ATOM 1326 N N . ASP A 1 167 ? -22.496 -5.565 29.116 1.00 96.00 167 ASP A N 1
ATOM 1327 C CA . ASP A 1 167 ? -22.505 -6.111 30.473 1.00 96.00 167 ASP A CA 1
ATOM 1328 C C . ASP A 1 167 ? -22.480 -5.006 31.534 1.00 96.00 167 ASP A C 1
ATOM 1330 O O . ASP A 1 167 ? -23.247 -5.058 32.498 1.00 96.00 167 ASP A O 1
ATOM 1334 N N . SER A 1 168 ? -21.707 -3.940 31.310 1.00 95.06 168 SER A N 1
ATOM 1335 C CA . SER A 1 168 ? -21.720 -2.752 32.171 1.00 95.06 168 SER A CA 1
ATOM 1336 C C . SER A 1 168 ? -23.104 -2.104 32.213 1.00 95.06 168 SER A C 1
ATOM 1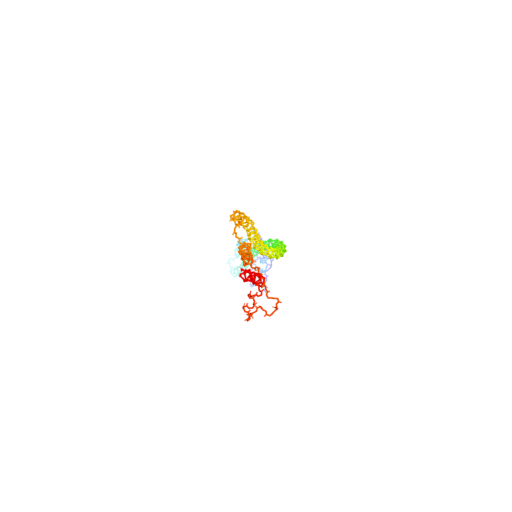338 O O . SER A 1 168 ? -23.581 -1.736 33.285 1.00 95.06 168 SER A O 1
ATOM 1340 N N . ASN A 1 169 ? -23.802 -2.026 31.078 1.00 96.25 169 ASN A N 1
ATOM 1341 C CA . ASN A 1 169 ? -25.157 -1.481 31.014 1.00 96.25 169 ASN A CA 1
ATOM 1342 C C . ASN A 1 169 ? -26.177 -2.368 31.755 1.00 96.25 169 ASN A C 1
ATOM 1344 O O . ASN A 1 169 ? -27.083 -1.858 32.418 1.00 96.25 169 ASN A O 1
ATOM 1348 N N . LYS A 1 170 ? -26.030 -3.701 31.705 1.00 96.00 170 LYS A N 1
ATOM 1349 C CA . LYS A 1 170 ? -26.852 -4.623 32.514 1.00 96.00 170 LYS A CA 1
ATOM 1350 C C . LYS A 1 170 ? -26.624 -4.396 34.008 1.00 96.00 170 LYS A C 1
ATOM 1352 O O . LYS A 1 170 ? -27.600 -4.273 34.746 1.00 96.00 170 LYS A O 1
ATOM 1357 N N . ILE A 1 171 ? -25.366 -4.293 34.442 1.00 96.31 171 ILE A N 1
ATOM 1358 C CA . ILE A 1 171 ? -25.015 -4.014 35.843 1.00 96.31 171 ILE A CA 1
ATOM 1359 C C . ILE A 1 171 ? -25.603 -2.668 36.275 1.00 96.31 171 ILE A C 1
ATOM 1361 O O . ILE A 1 171 ? -26.232 -2.590 37.327 1.00 96.31 171 ILE A O 1
ATOM 1365 N N . LEU A 1 172 ? -25.488 -1.632 35.441 1.00 95.81 172 LEU A N 1
ATOM 1366 C CA . LEU A 1 172 ? -26.020 -0.302 35.738 1.00 95.81 172 LEU A CA 1
ATOM 1367 C C . LEU A 1 172 ? -27.541 -0.324 35.955 1.00 95.81 172 LEU A C 1
ATOM 1369 O O . LEU A 1 172 ? -28.038 0.299 36.889 1.00 95.81 172 LEU A O 1
ATOM 1373 N N . LYS A 1 173 ? -28.286 -1.104 35.158 1.00 95.81 173 LYS A N 1
ATOM 1374 C CA . LYS A 1 173 ? -29.734 -1.305 35.356 1.00 95.81 173 LYS A CA 1
ATOM 1375 C C . LYS A 1 173 ? -30.057 -2.010 36.674 1.00 95.81 173 LYS A C 1
ATOM 1377 O O . LYS A 1 173 ? -31.023 -1.633 37.335 1.00 95.81 173 LYS A O 1
ATOM 1382 N N . VAL A 1 174 ? -29.268 -3.016 37.061 1.00 96.62 174 VAL A N 1
ATOM 1383 C CA . VAL A 1 174 ? -29.434 -3.714 38.349 1.00 96.62 174 VAL A CA 1
ATOM 1384 C C . VAL A 1 174 ? -29.167 -2.760 39.511 1.00 96.62 174 VAL A C 1
ATOM 1386 O O . VAL A 1 174 ? -29.996 -2.661 40.413 1.00 96.62 174 VAL A O 1
ATOM 1389 N N . VAL A 1 175 ? -28.069 -2.002 39.455 1.00 95.94 175 VAL A N 1
ATOM 1390 C CA . VAL A 1 175 ? -27.715 -1.000 40.472 1.00 95.94 175 VAL A CA 1
ATOM 1391 C C . VAL A 1 175 ? -28.793 0.077 40.579 1.00 95.94 175 VAL A C 1
ATOM 1393 O O . VAL A 1 175 ? -29.206 0.408 41.686 1.00 95.94 175 VAL A O 1
ATOM 1396 N N . GLN A 1 176 ? -29.314 0.578 39.455 1.00 96.12 176 GLN A N 1
ATOM 1397 C CA . GLN A 1 176 ? -30.397 1.564 39.461 1.00 96.12 176 GLN A CA 1
ATOM 1398 C C . GLN A 1 176 ? -31.661 1.012 40.129 1.00 96.12 176 GLN A C 1
ATOM 1400 O O . GLN A 1 176 ? -32.290 1.700 40.933 1.00 96.12 176 GLN A O 1
ATOM 1405 N N . LYS A 1 177 ? -32.031 -0.240 39.827 1.00 95.88 177 LYS A N 1
ATOM 1406 C CA . LYS A 1 177 ? -33.186 -0.893 40.449 1.00 95.88 177 LYS A CA 1
ATOM 1407 C C . LYS A 1 177 ? -32.994 -1.031 41.960 1.00 95.88 177 LYS A C 1
ATOM 1409 O O . LYS A 1 177 ? -33.875 -0.638 42.717 1.00 95.88 177 LYS A O 1
ATOM 1414 N N . GLN A 1 178 ? -31.833 -1.522 42.388 1.00 95.75 178 GLN A N 1
ATOM 1415 C CA . GLN A 1 178 ? -31.506 -1.678 43.804 1.00 95.75 178 GLN A CA 1
ATOM 1416 C C . GLN A 1 178 ? -31.471 -0.326 44.534 1.00 95.75 178 GLN A C 1
ATOM 1418 O O . GLN A 1 178 ? -31.967 -0.218 45.651 1.00 95.75 178 GLN A O 1
ATOM 1423 N N . SER A 1 179 ? -30.948 0.726 43.898 1.00 95.00 179 SER A N 1
ATOM 1424 C CA . SER A 1 179 ? -30.959 2.087 44.445 1.00 95.00 179 SER A CA 1
ATOM 1425 C C . SER A 1 179 ? -32.384 2.590 44.687 1.00 95.00 179 SER A C 1
ATOM 1427 O O . SER A 1 179 ? -32.667 3.136 45.752 1.00 95.00 179 SER A O 1
ATOM 1429 N N . ASN A 1 180 ? -33.296 2.366 43.736 1.00 95.25 180 ASN A N 1
ATOM 1430 C CA . ASN A 1 180 ? -34.700 2.751 43.885 1.00 95.25 180 ASN A CA 1
ATOM 1431 C C . ASN A 1 180 ? -35.394 1.954 45.009 1.00 95.25 180 ASN A C 1
ATOM 1433 O O . ASN A 1 180 ? -36.166 2.520 45.782 1.00 95.25 180 ASN A O 1
ATOM 1437 N N . GLU A 1 181 ? -35.110 0.653 45.135 1.00 95.38 181 GLU A N 1
ATOM 1438 C CA . GLU A 1 181 ? -35.629 -0.189 46.227 1.00 95.38 181 GLU A CA 1
ATOM 1439 C C . GLU A 1 181 ? -35.125 0.287 47.604 1.00 95.38 181 GLU A C 1
ATOM 1441 O O . GLU A 1 181 ? -35.892 0.340 48.570 1.00 95.38 181 GLU A O 1
ATOM 1446 N N . ILE A 1 182 ? -33.855 0.699 47.697 1.00 95.25 182 ILE A N 1
ATOM 1447 C CA . ILE A 1 182 ? -33.276 1.290 48.913 1.00 95.25 182 ILE A CA 1
ATOM 1448 C C . ILE A 1 182 ? -33.970 2.610 49.259 1.00 95.25 182 ILE A C 1
ATOM 1450 O O . ILE A 1 182 ? -34.296 2.839 50.424 1.00 95.25 182 ILE A O 1
ATOM 1454 N N . GLU A 1 183 ? -34.222 3.475 48.276 1.00 94.00 183 GLU A N 1
ATOM 1455 C CA . GLU A 1 183 ? -34.903 4.754 48.494 1.00 94.00 183 GLU A CA 1
ATOM 1456 C C . GLU A 1 183 ? -36.332 4.557 49.021 1.00 94.00 183 GLU A C 1
ATOM 1458 O O . GLU A 1 183 ? -36.724 5.183 50.011 1.00 94.00 183 GLU A O 1
ATOM 1463 N N . GLN A 1 184 ? -37.081 3.621 48.430 1.00 92.69 184 GLN A N 1
ATOM 1464 C CA . GLN A 1 184 ? -38.417 3.246 48.901 1.00 92.69 184 GLN A CA 1
ATOM 1465 C C . GLN A 1 184 ? -38.384 2.682 50.324 1.00 92.69 184 GLN A C 1
ATOM 1467 O O . GLN A 1 184 ? -39.173 3.092 51.177 1.00 92.69 184 GLN A O 1
ATOM 1472 N N . THR A 1 185 ? -37.436 1.788 50.610 1.00 92.69 185 THR A N 1
ATOM 1473 C CA . THR A 1 185 ? -37.269 1.199 51.945 1.00 92.69 185 THR A CA 1
ATOM 1474 C C . THR A 1 185 ? -36.925 2.268 52.981 1.00 92.69 185 THR A C 1
ATOM 1476 O O . THR A 1 185 ? -37.529 2.309 54.050 1.00 92.69 185 THR A O 1
ATOM 1479 N N . LYS A 1 186 ? -36.010 3.188 52.655 1.00 92.56 186 LYS A N 1
ATOM 1480 C CA . LYS A 1 186 ? -35.646 4.329 53.506 1.00 92.56 186 LYS A CA 1
ATOM 1481 C C . LYS A 1 186 ? -36.866 5.195 53.815 1.00 92.56 186 LYS A C 1
ATOM 1483 O O . LYS A 1 186 ? -37.081 5.540 54.974 1.00 92.56 186 LYS A O 1
ATOM 1488 N N . SER A 1 187 ? -37.671 5.520 52.803 1.00 90.25 187 SER A N 1
ATOM 1489 C CA . SER A 1 187 ? -38.911 6.281 52.983 1.00 90.25 187 SER A CA 1
ATOM 1490 C C . SER A 1 187 ? -39.876 5.567 53.937 1.00 90.25 187 SER A C 1
ATOM 1492 O O . SER A 1 187 ? -40.324 6.173 54.911 1.00 90.25 187 SER A O 1
ATOM 1494 N N . SER A 1 188 ? -40.100 4.262 53.737 1.00 87.62 188 SER A N 1
ATOM 1495 C CA . SER A 1 188 ? -40.948 3.447 54.617 1.00 87.62 188 SER A CA 1
ATOM 1496 C C . SER A 1 188 ? -40.439 3.421 56.061 1.00 87.62 188 SER A C 1
ATOM 1498 O O . SER A 1 188 ? -41.223 3.603 56.991 1.00 87.62 188 SER A O 1
ATOM 1500 N N . ILE A 1 189 ? -39.126 3.254 56.259 1.00 91.69 189 ILE A N 1
ATOM 1501 C CA . ILE A 1 189 ? -38.499 3.244 57.587 1.00 91.69 189 ILE A CA 1
ATOM 1502 C C . ILE A 1 189 ? -38.735 4.576 58.309 1.00 91.69 189 ILE A C 1
ATOM 1504 O O . ILE A 1 189 ? -39.098 4.566 59.484 1.00 91.69 189 ILE A O 1
ATOM 1508 N N . TYR A 1 190 ? -38.583 5.724 57.638 1.00 87.31 190 TYR A N 1
ATOM 1509 C CA . TYR A 1 190 ? -38.871 7.020 58.266 1.00 87.31 190 TYR A CA 1
ATOM 1510 C C . TYR A 1 190 ? -40.332 7.152 58.688 1.00 87.31 190 TYR A C 1
ATOM 1512 O O . TYR A 1 190 ? -40.604 7.644 59.784 1.00 87.31 190 TYR A O 1
ATOM 1520 N N . THR A 1 191 ? -41.273 6.701 57.855 1.00 85.00 191 THR A N 1
ATOM 1521 C CA . THR A 1 191 ? -42.696 6.700 58.211 1.00 85.00 191 THR A CA 1
ATOM 1522 C C . THR A 1 191 ? -42.963 5.837 59.444 1.00 85.00 191 THR A C 1
ATOM 1524 O O . THR A 1 191 ? -43.672 6.277 60.350 1.00 85.00 191 THR A O 1
ATOM 1527 N N . ASP A 1 192 ? -42.362 4.648 59.528 1.00 83.25 192 ASP A N 1
ATOM 1528 C CA . ASP A 1 192 ? -42.503 3.772 60.693 1.00 83.25 192 ASP A CA 1
ATOM 1529 C C . ASP A 1 192 ? -41.815 4.352 61.948 1.00 83.25 192 ASP A C 1
ATOM 1531 O O . ASP A 1 192 ? -42.369 4.257 63.042 1.00 83.25 192 ASP A O 1
ATOM 1535 N N . PHE A 1 193 ? -40.674 5.041 61.828 1.00 87.75 193 PHE A N 1
ATOM 1536 C CA . PHE A 1 193 ? -40.059 5.751 62.961 1.00 87.75 193 PHE A CA 1
ATOM 1537 C C . PHE A 1 193 ? -40.956 6.867 63.502 1.00 87.75 193 PHE A C 1
ATOM 1539 O O . PHE A 1 193 ? -41.137 6.969 64.717 1.00 87.75 193 PHE A O 1
ATOM 1546 N N . ILE A 1 194 ? -41.549 7.680 62.621 1.00 83.38 194 ILE A N 1
ATOM 1547 C CA . ILE A 1 194 ? -42.515 8.719 63.014 1.00 83.38 194 ILE A CA 1
ATOM 1548 C C . ILE A 1 194 ? -43.726 8.078 63.709 1.00 83.38 194 ILE A C 1
ATOM 1550 O O . ILE A 1 194 ? -44.191 8.599 64.724 1.00 83.38 194 ILE A O 1
ATOM 1554 N N . ALA A 1 195 ? -44.199 6.926 63.219 1.00 81.25 195 ALA A N 1
ATOM 1555 C CA . ALA A 1 195 ? -45.266 6.153 63.855 1.00 81.25 195 ALA A CA 1
ATOM 1556 C C . ALA A 1 195 ? -44.920 5.780 65.301 1.00 81.25 195 ALA A C 1
ATOM 1558 O O . ALA A 1 195 ? -45.683 6.070 66.223 1.00 81.25 195 ALA A O 1
ATOM 1559 N N . ILE A 1 196 ? -43.762 5.142 65.488 1.00 83.94 196 ILE A N 1
ATOM 1560 C CA . ILE A 1 196 ? -43.285 4.643 66.778 1.00 83.94 196 ILE A CA 1
ATOM 1561 C C . ILE A 1 196 ? -43.118 5.808 67.757 1.00 83.94 196 ILE A C 1
ATOM 1563 O O . ILE A 1 196 ? -43.648 5.746 68.865 1.00 83.94 196 ILE A O 1
ATOM 1567 N N . LEU A 1 197 ? -42.467 6.899 67.337 1.00 84.12 197 LEU A N 1
ATOM 1568 C CA . LEU A 1 197 ? -42.319 8.121 68.137 1.00 84.12 197 LEU A CA 1
ATOM 1569 C C . LEU A 1 197 ? -43.672 8.709 68.551 1.00 84.12 197 LEU A C 1
ATOM 1571 O O . LEU A 1 197 ? -43.842 9.088 69.708 1.00 84.12 197 LEU A O 1
ATOM 1575 N N . GLY A 1 198 ? -44.647 8.742 67.638 1.00 80.94 198 GLY A N 1
ATOM 1576 C CA . GLY A 1 198 ? -46.005 9.194 67.937 1.00 80.94 198 GLY A CA 1
ATOM 1577 C C . GLY A 1 198 ? -46.688 8.343 69.011 1.00 80.94 198 GLY A C 1
ATOM 1578 O O . GLY A 1 198 ? -47.245 8.890 69.962 1.00 80.94 198 GLY A O 1
ATOM 1579 N N . ILE A 1 199 ? -46.600 7.011 68.905 1.00 79.31 199 ILE A N 1
ATOM 1580 C CA . ILE A 1 199 ? -47.169 6.076 69.894 1.00 79.31 199 ILE A CA 1
ATOM 1581 C C . ILE A 1 199 ? -46.482 6.240 71.253 1.00 79.31 199 ILE A C 1
ATOM 1583 O O . ILE A 1 199 ? -47.166 6.356 72.270 1.00 79.31 199 ILE A O 1
ATOM 1587 N N . PHE A 1 200 ? -45.147 6.291 71.283 1.00 83.62 200 PHE A N 1
ATOM 1588 C CA . PHE A 1 200 ? -44.393 6.485 72.523 1.00 83.62 200 PHE A CA 1
ATOM 1589 C C . PHE A 1 200 ? -44.718 7.823 73.186 1.00 83.62 200 PHE A C 1
ATOM 1591 O O . PHE A 1 200 ? -44.928 7.865 74.395 1.00 83.62 200 PHE A O 1
ATOM 1598 N N . SER A 1 201 ? -44.814 8.905 72.412 1.00 84.06 201 SER A N 1
ATOM 1599 C CA . SER A 1 201 ? -45.182 10.222 72.933 1.00 84.06 201 SER A CA 1
ATOM 1600 C C . SER A 1 201 ? -46.577 10.202 73.559 1.00 84.06 201 SER A C 1
ATOM 1602 O O . SER A 1 201 ? -46.738 10.639 74.697 1.00 84.06 201 SER A O 1
ATOM 1604 N N . ALA A 1 202 ? -47.564 9.616 72.872 1.00 78.50 202 ALA A N 1
ATOM 1605 C CA . ALA A 1 202 ? -48.914 9.455 73.405 1.00 78.50 202 ALA A CA 1
ATOM 1606 C C . ALA A 1 202 ? -48.930 8.637 74.707 1.00 78.50 202 ALA A C 1
ATOM 1608 O O . ALA A 1 202 ? -49.574 9.038 75.675 1.00 78.50 202 ALA A O 1
ATOM 1609 N N . PHE A 1 203 ? -48.190 7.526 74.753 1.00 79.19 203 PHE A N 1
ATOM 1610 C CA . PHE A 1 203 ? -48.066 6.689 75.946 1.00 79.19 203 PHE A CA 1
ATOM 1611 C C . PHE A 1 203 ? -47.473 7.460 77.134 1.00 79.19 203 PHE A C 1
ATOM 1613 O O . PHE A 1 203 ? -48.036 7.429 78.226 1.00 79.19 203 PHE A O 1
ATOM 1620 N N . VAL A 1 204 ? -46.382 8.200 76.918 1.00 84.81 204 VAL A N 1
ATOM 1621 C CA . VAL A 1 204 ? -45.717 9.014 77.948 1.00 84.81 204 VAL A CA 1
ATOM 1622 C C . VAL A 1 204 ? -46.632 10.130 78.462 1.00 84.81 204 VAL A C 1
ATOM 1624 O O . VAL A 1 204 ? -46.742 10.315 79.674 1.00 84.81 204 VAL A O 1
ATOM 1627 N N . PHE A 1 205 ? -47.333 10.837 77.567 1.00 78.62 205 PHE A N 1
ATOM 1628 C CA . PHE A 1 205 ? -48.292 11.877 77.952 1.00 78.62 205 PHE A CA 1
ATOM 1629 C C . PHE A 1 205 ? -49.445 11.323 78.789 1.00 78.62 205 PHE A C 1
ATOM 1631 O O . PHE A 1 205 ? -49.818 11.933 79.788 1.00 78.62 205 PHE A O 1
ATOM 1638 N N . VAL A 1 206 ? -49.994 10.164 78.413 1.00 75.75 206 VAL A N 1
ATOM 1639 C CA . VAL A 1 206 ? -51.060 9.509 79.184 1.00 75.75 206 VAL A CA 1
ATOM 1640 C C . VAL A 1 206 ? -50.540 9.016 80.531 1.00 75.75 206 VAL A C 1
ATOM 1642 O O . VAL A 1 206 ? -51.233 9.173 81.529 1.00 75.75 206 VAL A O 1
ATOM 1645 N N . MET A 1 207 ? -49.333 8.450 80.586 1.00 80.88 207 MET A N 1
ATOM 1646 C CA . MET A 1 207 ? -48.759 7.956 81.835 1.00 80.88 207 MET A CA 1
ATOM 1647 C C . MET A 1 207 ? -48.520 9.099 82.827 1.00 80.88 207 MET A C 1
ATOM 1649 O O . MET A 1 207 ? -48.992 9.024 83.955 1.00 80.88 207 MET A O 1
ATOM 1653 N N . PHE A 1 208 ? -47.838 10.174 82.423 1.00 81.12 208 PHE A N 1
ATOM 1654 C CA . PHE A 1 208 ? -47.566 11.287 83.337 1.00 81.12 208 PHE A CA 1
ATOM 1655 C C . PHE A 1 208 ? -48.818 12.117 83.631 1.00 81.12 208 PHE A C 1
ATOM 1657 O O . PHE A 1 208 ? -49.119 12.363 84.796 1.00 81.12 208 PHE A O 1
ATOM 1664 N N . GLY A 1 209 ? -49.611 12.450 82.608 1.00 75.81 209 GLY A N 1
ATOM 1665 C CA . GLY A 1 209 ? -50.858 13.193 82.795 1.00 75.81 209 GLY A CA 1
ATOM 1666 C C . GLY A 1 209 ? -51.903 12.418 83.603 1.00 75.81 209 GLY A C 1
ATOM 1667 O O . GLY A 1 209 ? -52.592 12.995 84.438 1.00 75.81 209 GLY A O 1
ATOM 1668 N N . GLY A 1 210 ? -52.000 11.100 83.409 1.00 72.75 210 GLY A N 1
ATOM 1669 C CA . GLY A 1 210 ? -52.906 10.236 84.164 1.00 72.75 210 GLY A CA 1
ATOM 1670 C C . GLY A 1 210 ? -52.522 10.111 85.638 1.00 72.75 210 GLY A C 1
ATOM 1671 O O . GLY A 1 210 ? -53.404 10.099 86.494 1.00 72.75 210 GLY A O 1
ATOM 1672 N N . ILE A 1 211 ? -51.223 10.074 85.948 1.00 77.25 211 ILE A N 1
ATOM 1673 C CA . ILE A 1 211 ? -50.736 10.048 87.333 1.00 77.25 211 ILE A CA 1
ATOM 1674 C C . ILE A 1 211 ? -51.018 11.382 88.037 1.00 77.25 211 ILE A C 1
ATOM 1676 O O . ILE A 1 211 ? -51.470 11.367 89.179 1.00 77.25 211 ILE A O 1
ATOM 1680 N N . ASP A 1 212 ? -50.799 12.522 87.379 1.00 75.75 212 ASP A N 1
ATOM 1681 C CA . ASP A 1 212 ? -51.070 13.836 87.980 1.00 75.75 212 ASP A CA 1
ATOM 1682 C C . ASP A 1 212 ? -52.566 14.052 88.241 1.00 75.75 212 ASP A C 1
ATOM 1684 O O . ASP A 1 212 ? -52.947 14.545 89.301 1.00 75.75 212 ASP A O 1
ATOM 1688 N N . ILE A 1 213 ? -53.426 13.593 87.326 1.00 70.81 213 ILE A N 1
ATOM 1689 C CA . ILE A 1 213 ? -54.879 13.581 87.534 1.00 70.81 213 ILE A CA 1
ATOM 1690 C C . ILE A 1 213 ? -55.259 12.665 88.701 1.00 70.81 213 ILE A C 1
ATOM 1692 O O . ILE A 1 213 ? -56.063 13.057 89.544 1.00 70.81 213 ILE A O 1
ATOM 1696 N N . ALA A 1 214 ? -54.689 11.459 88.775 1.00 66.50 214 ALA A N 1
ATOM 1697 C CA . ALA A 1 214 ? -54.970 10.534 89.868 1.00 66.50 214 ALA A CA 1
ATOM 1698 C C . ALA A 1 214 ? -54.584 11.137 91.227 1.00 66.50 214 ALA A C 1
ATOM 1700 O O . ALA A 1 214 ? -55.376 11.064 92.162 1.00 66.50 214 ALA A O 1
ATOM 1701 N N . ARG A 1 215 ? -53.415 11.789 91.324 1.00 71.19 215 ARG A N 1
ATOM 1702 C CA . ARG A 1 215 ? -52.990 12.513 92.534 1.00 71.19 215 ARG A CA 1
ATOM 1703 C C . ARG A 1 215 ? -53.980 13.609 92.914 1.00 71.19 215 ARG A C 1
ATOM 1705 O O . ARG A 1 215 ? -54.440 13.618 94.046 1.00 71.19 215 ARG A O 1
ATOM 1712 N N . ALA A 1 216 ? -54.383 14.447 91.959 1.00 69.44 216 ALA A N 1
ATOM 1713 C CA . ALA A 1 216 ? -55.353 15.510 92.213 1.00 69.44 216 ALA A CA 1
ATOM 1714 C C . ALA A 1 216 ? -56.705 14.977 92.728 1.00 69.44 216 ALA A C 1
ATOM 1716 O O . ALA A 1 216 ? -57.322 15.595 93.589 1.00 69.44 216 ALA A O 1
ATOM 1717 N N . VAL A 1 217 ? -57.169 13.822 92.237 1.00 65.94 217 VAL A N 1
ATOM 1718 C CA . VAL A 1 217 ? -58.405 13.185 92.726 1.00 65.94 217 VAL A CA 1
ATOM 1719 C C . VAL A 1 217 ? -58.255 12.683 94.162 1.00 65.94 217 VAL A C 1
ATOM 1721 O O . VAL A 1 217 ? -59.181 12.852 94.952 1.00 65.94 217 VAL A O 1
ATOM 1724 N N . PHE A 1 218 ? -57.115 12.082 94.510 1.00 65.38 218 PHE A N 1
ATOM 1725 C CA . PHE A 1 218 ? -56.854 11.654 95.886 1.00 65.38 218 PHE A CA 1
ATOM 1726 C C . PHE A 1 218 ? -56.728 12.845 96.843 1.00 65.38 218 PHE A C 1
ATOM 1728 O O . PHE A 1 218 ? -57.310 12.793 97.920 1.00 65.38 218 PHE A O 1
ATOM 1735 N N . ASP A 1 219 ? -56.074 13.931 96.423 1.00 69.94 219 ASP A N 1
ATOM 1736 C CA . ASP A 1 219 ? -55.931 15.151 97.228 1.00 69.94 219 ASP A CA 1
ATOM 1737 C C . ASP A 1 219 ? -57.285 15.850 97.475 1.00 69.94 219 ASP A C 1
ATOM 1739 O O . ASP A 1 219 ? -57.525 16.378 98.555 1.00 69.94 219 ASP A O 1
ATOM 1743 N N . ILE A 1 220 ? -58.208 15.816 96.504 1.00 64.06 220 ILE A N 1
ATOM 1744 C CA . ILE A 1 220 ? -59.588 16.325 96.656 1.00 64.06 220 ILE A CA 1
ATOM 1745 C C . ILE A 1 220 ? -60.463 15.356 97.481 1.00 64.06 220 ILE A C 1
ATOM 1747 O O . ILE A 1 220 ? -61.451 15.765 98.091 1.00 64.06 220 ILE A O 1
ATOM 1751 N N . GLY A 1 221 ? -60.116 14.066 97.514 1.00 58.19 221 GLY A N 1
ATOM 1752 C CA . GLY A 1 221 ? -60.848 13.015 98.224 1.00 58.19 221 GLY A CA 1
ATOM 1753 C C . GLY A 1 221 ? -60.912 13.201 99.744 1.00 58.19 221 GLY A C 1
ATOM 1754 O O . GLY A 1 221 ? -61.915 12.812 100.345 1.00 58.19 221 GLY A O 1
ATOM 1755 N N . ASP A 1 222 ? -59.907 13.842 100.348 1.00 57.66 222 ASP A N 1
ATOM 1756 C CA . ASP A 1 222 ? -59.882 14.141 101.790 1.00 57.66 222 ASP A CA 1
ATOM 1757 C C . ASP A 1 222 ? -60.941 15.190 102.198 1.00 57.66 222 ASP A C 1
ATOM 1759 O O . ASP A 1 222 ? -61.501 15.108 103.292 1.00 57.66 222 ASP A O 1
ATOM 1763 N N . ASP A 1 223 ? -61.319 16.106 101.297 1.00 57.59 223 ASP A N 1
ATOM 1764 C CA . ASP A 1 223 ? -62.398 17.091 101.512 1.00 57.59 223 ASP A CA 1
ATOM 1765 C C . ASP A 1 223 ? -63.810 16.513 101.246 1.00 57.59 223 ASP A C 1
ATOM 1767 O O . ASP A 1 223 ? -64.833 17.146 101.530 1.00 57.59 223 ASP A O 1
ATOM 1771 N N . LEU A 1 224 ? -63.901 15.289 100.708 1.00 52.75 224 LEU A N 1
ATOM 1772 C CA . LEU A 1 224 ? -65.136 14.687 100.188 1.00 52.75 224 LEU A CA 1
ATOM 1773 C C . LEU A 1 224 ? -65.874 13.749 101.152 1.00 52.75 224 LEU A C 1
ATOM 1775 O O . LEU A 1 224 ? -66.890 13.171 100.760 1.00 52.75 224 LEU A O 1
ATOM 1779 N N . LEU A 1 225 ? -65.446 13.626 102.412 1.00 54.47 225 LEU A N 1
ATOM 1780 C CA . LEU A 1 225 ? -66.133 12.797 103.421 1.00 54.47 225 LEU A CA 1
ATOM 1781 C C . LEU A 1 225 ? -67.609 13.199 103.665 1.00 54.47 225 LEU A C 1
ATOM 1783 O O . LEU A 1 225 ? -68.354 12.430 104.265 1.00 54.47 225 LEU A O 1
ATOM 1787 N N . ASN A 1 226 ? -68.051 14.359 103.156 1.00 55.00 226 ASN A N 1
ATOM 1788 C CA . ASN A 1 226 ? -69.437 14.845 103.212 1.00 55.00 226 ASN A CA 1
ATOM 1789 C C . ASN A 1 226 ? -70.206 14.785 101.870 1.00 55.00 226 ASN A C 1
ATOM 1791 O O . ASN A 1 226 ? -71.297 15.347 101.770 1.00 55.00 226 ASN A O 1
ATOM 1795 N N . MET A 1 227 ? -69.670 14.157 100.817 1.00 58.88 227 MET A N 1
ATOM 1796 C CA . MET A 1 227 ? -70.353 14.026 99.519 1.00 58.88 227 MET A CA 1
ATOM 1797 C C . MET A 1 227 ? -70.912 12.614 99.300 1.00 58.88 227 MET A C 1
ATOM 1799 O O . MET A 1 227 ? -70.237 11.620 99.549 1.00 58.88 227 MET A O 1
ATOM 1803 N N . ASP A 1 228 ? -72.135 12.527 98.761 1.00 62.19 228 ASP A N 1
ATOM 1804 C CA . ASP A 1 228 ? -72.768 11.254 98.394 1.00 62.19 228 ASP A CA 1
ATOM 1805 C C . ASP A 1 228 ? -71.856 10.432 97.467 1.00 62.19 228 ASP A C 1
ATOM 1807 O O . ASP A 1 228 ? -71.459 10.907 96.397 1.00 62.19 228 ASP A O 1
ATOM 1811 N N . LEU A 1 229 ? -71.591 9.171 97.833 1.00 62.97 229 LEU A N 1
ATOM 1812 C CA . LEU A 1 229 ? -70.785 8.194 97.079 1.00 62.97 229 LEU A CA 1
ATOM 1813 C C . LEU A 1 229 ? -71.124 8.174 95.573 1.00 62.97 229 LEU A C 1
ATOM 1815 O O . LEU A 1 229 ? -70.241 8.062 94.722 1.00 62.97 229 LEU A O 1
ATOM 1819 N N . SER A 1 230 ? -72.408 8.354 95.243 1.00 66.00 230 SER A N 1
ATOM 1820 C CA . SER A 1 230 ? -72.921 8.445 93.870 1.00 66.00 230 SER A CA 1
ATOM 1821 C C . SER A 1 230 ? -72.251 9.571 93.062 1.00 66.00 230 SER A C 1
ATOM 1823 O O . SER A 1 230 ? -71.803 9.345 91.938 1.00 66.00 230 SER A O 1
ATOM 1825 N N . ARG A 1 231 ? -72.070 10.769 93.641 1.00 66.00 231 ARG A N 1
ATOM 1826 C CA . ARG A 1 231 ? -71.437 11.914 92.957 1.00 66.00 231 ARG A CA 1
ATOM 1827 C C . ARG A 1 231 ? -69.946 11.694 92.709 1.00 66.00 231 ARG A C 1
ATOM 1829 O O . ARG A 1 231 ? -69.463 12.019 91.626 1.00 66.00 231 ARG A O 1
ATOM 1836 N N . MET A 1 232 ? -69.236 11.093 93.660 1.00 65.50 232 MET A N 1
ATOM 1837 C CA . MET A 1 232 ? -67.810 10.784 93.515 1.00 65.50 232 MET A CA 1
ATOM 1838 C C . MET A 1 232 ? -67.563 9.805 92.355 1.00 65.50 232 MET A C 1
ATOM 1840 O O . MET A 1 232 ? -66.701 10.044 91.510 1.00 65.50 232 MET A O 1
ATOM 1844 N N . ILE A 1 233 ? -68.385 8.756 92.248 1.00 70.56 233 ILE A N 1
ATOM 1845 C CA . ILE A 1 233 ? -68.307 7.787 91.145 1.00 70.56 233 ILE A CA 1
ATOM 1846 C C . ILE A 1 233 ? -68.594 8.470 89.801 1.00 70.56 233 ILE A C 1
ATOM 1848 O O . ILE A 1 233 ? -67.867 8.241 88.834 1.00 70.56 233 ILE A O 1
ATOM 1852 N N . THR A 1 234 ? -69.593 9.360 89.729 1.00 70.69 234 THR A N 1
ATOM 1853 C CA . THR A 1 234 ? -69.898 10.071 88.474 1.00 70.69 234 THR A CA 1
ATOM 1854 C C . THR A 1 234 ? -68.764 10.982 87.999 1.00 70.69 234 THR A C 1
ATOM 1856 O O . THR A 1 234 ? -68.492 11.018 86.799 1.00 70.69 234 THR A O 1
ATOM 1859 N N . ILE A 1 235 ? -68.059 11.665 88.910 1.00 71.44 235 ILE A N 1
ATOM 1860 C CA . ILE A 1 235 ? -66.913 12.521 88.564 1.00 71.44 235 ILE A CA 1
ATOM 1861 C C . ILE A 1 235 ? -65.751 11.662 88.049 1.00 71.44 235 ILE A C 1
ATOM 1863 O O . ILE A 1 235 ? -65.204 11.952 86.985 1.00 71.44 235 ILE A O 1
ATOM 1867 N N . SER A 1 236 ? -65.434 10.555 88.724 1.00 70.00 236 SER A N 1
ATOM 1868 C CA . SER A 1 236 ? -64.381 9.623 88.297 1.00 70.00 236 SER A CA 1
ATOM 1869 C C . SER A 1 236 ? -64.665 8.996 86.929 1.00 70.00 236 SER A C 1
ATOM 1871 O O . SER A 1 236 ? -63.777 8.933 86.076 1.00 70.00 236 SER A O 1
ATOM 1873 N N . CYS A 1 237 ? -65.911 8.590 86.668 1.00 72.31 237 CYS A N 1
ATOM 1874 C CA . CYS A 1 237 ? -66.320 8.105 85.350 1.00 72.31 237 CYS A CA 1
ATOM 1875 C C . CYS A 1 237 ? -66.171 9.186 84.269 1.00 72.31 237 CYS A C 1
ATOM 1877 O O . CYS A 1 237 ? -65.706 8.886 83.171 1.00 72.31 237 CYS A O 1
ATOM 1879 N N . LEU A 1 238 ? -66.515 10.442 84.572 1.00 69.25 238 LEU A N 1
ATOM 1880 C CA . LEU A 1 238 ? -66.391 11.557 83.632 1.00 69.25 238 LEU A CA 1
ATOM 1881 C C . LEU A 1 238 ? -64.923 11.882 83.314 1.00 69.25 238 LEU A C 1
ATOM 1883 O O . LEU A 1 238 ? -64.580 12.084 82.147 1.00 69.25 238 LEU A O 1
ATOM 1887 N N . MET A 1 239 ? -64.037 11.850 84.312 1.00 70.94 239 MET A N 1
ATOM 1888 C CA . MET A 1 239 ? -62.594 12.017 84.096 1.00 70.94 239 MET A CA 1
ATOM 1889 C C . MET A 1 239 ? -62.002 10.872 83.266 1.00 70.94 239 MET A C 1
ATOM 1891 O O . MET A 1 239 ? -61.223 11.120 82.342 1.00 70.94 239 MET A O 1
ATOM 1895 N N . LEU A 1 240 ? -62.423 9.627 83.518 1.00 70.56 240 LEU A N 1
ATOM 1896 C CA . LEU A 1 240 ? -61.986 8.465 82.742 1.00 70.56 240 LEU A CA 1
ATOM 1897 C C . LEU A 1 240 ? -62.407 8.564 81.264 1.00 70.56 240 LEU A C 1
ATOM 1899 O O . LEU A 1 240 ? -61.620 8.219 80.382 1.00 70.56 240 LEU A O 1
ATOM 1903 N N . ILE A 1 241 ? -63.600 9.099 80.971 1.00 72.94 241 ILE A N 1
ATOM 1904 C CA . ILE A 1 241 ? -64.038 9.390 79.592 1.00 72.94 241 ILE A CA 1
ATOM 1905 C C . ILE A 1 241 ? -63.095 10.392 78.931 1.00 72.94 241 ILE A C 1
ATOM 1907 O O . ILE A 1 241 ? -62.703 10.183 77.782 1.00 72.94 241 ILE A O 1
ATOM 1911 N N . GLY A 1 242 ? -62.710 11.456 79.641 1.00 72.12 242 GLY A N 1
ATOM 1912 C CA . GLY A 1 242 ? -61.761 12.449 79.137 1.00 72.12 242 GLY A CA 1
ATOM 1913 C C . GLY A 1 242 ? -60.438 11.810 78.712 1.00 72.12 242 GLY A C 1
ATOM 1914 O O . GLY A 1 242 ? -59.989 12.006 77.581 1.00 72.12 242 GLY A O 1
ATOM 1915 N N . VAL A 1 243 ? -59.868 10.959 79.571 1.00 73.06 243 VAL A N 1
ATOM 1916 C CA . VAL A 1 243 ? -58.600 10.262 79.298 1.00 73.06 243 VAL A CA 1
ATOM 1917 C C . VAL A 1 243 ? -58.730 9.273 78.132 1.00 73.06 243 VAL A C 1
ATOM 1919 O O . VAL A 1 243 ? -57.904 9.294 77.219 1.00 73.06 243 VAL A O 1
ATOM 1922 N N . ILE A 1 244 ? -59.784 8.448 78.098 1.00 73.94 244 ILE A N 1
ATOM 1923 C CA . ILE A 1 244 ? -60.016 7.484 77.005 1.00 73.94 244 ILE A CA 1
ATOM 1924 C C . ILE A 1 244 ? -60.245 8.207 75.667 1.00 73.94 244 ILE A C 1
ATOM 1926 O O . ILE A 1 244 ? -59.749 7.765 74.631 1.00 73.94 244 ILE A O 1
ATOM 1930 N N . THR A 1 245 ? -60.950 9.341 75.674 1.00 75.56 245 THR A N 1
ATOM 1931 C CA . THR A 1 245 ? -61.198 10.165 74.478 1.00 75.56 245 THR A CA 1
ATOM 1932 C C . THR A 1 245 ? -59.913 10.768 73.924 1.00 75.56 245 THR A C 1
ATOM 1934 O O . THR A 1 245 ? -59.694 10.766 72.708 1.00 75.56 245 THR A O 1
ATOM 1937 N N . LEU A 1 246 ? -59.048 11.264 74.808 1.00 70.88 246 LEU A N 1
ATOM 1938 C CA . LEU A 1 246 ? -57.757 11.832 74.437 1.00 70.88 246 LEU A CA 1
ATOM 1939 C C . LEU A 1 246 ? -56.855 10.747 73.831 1.00 70.88 246 LEU A C 1
ATOM 1941 O O . LEU A 1 246 ? -56.336 10.924 72.728 1.00 70.88 246 LEU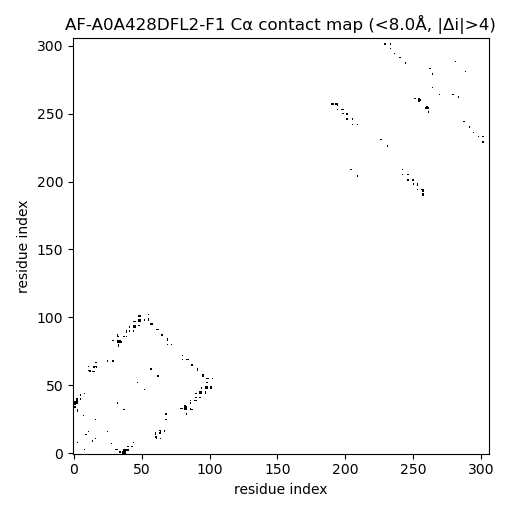 A O 1
ATOM 1945 N N . LEU A 1 247 ? -56.760 9.584 74.483 1.00 72.56 247 LEU A N 1
ATOM 1946 C CA . LEU A 1 247 ? -56.000 8.434 73.986 1.00 72.56 247 LEU A CA 1
ATOM 1947 C C . LEU A 1 247 ? -56.511 7.964 72.615 1.00 72.56 247 LEU A C 1
ATOM 1949 O O . LEU A 1 247 ? -55.719 7.745 71.697 1.00 72.56 247 LEU A O 1
ATOM 1953 N N . TYR A 1 248 ? -57.831 7.870 72.438 1.00 76.00 248 TYR A N 1
ATOM 1954 C CA . TYR A 1 248 ? -58.440 7.495 71.162 1.00 76.00 248 TYR A CA 1
ATOM 1955 C C . TYR A 1 248 ? -58.128 8.498 70.041 1.00 76.00 248 TYR A C 1
ATOM 1957 O O . TYR A 1 248 ? -57.811 8.104 68.917 1.00 76.00 248 TYR A O 1
ATOM 1965 N N . SER A 1 249 ? -58.164 9.795 70.352 1.00 73.94 249 SER A N 1
ATOM 1966 C CA . SER A 1 249 ? -57.854 10.867 69.401 1.00 73.94 249 SER A CA 1
ATOM 1967 C C . SER A 1 249 ? -56.390 10.829 68.952 1.00 73.94 249 SER A C 1
ATOM 1969 O O . SER A 1 249 ? -56.117 10.974 67.760 1.00 73.94 249 SER A O 1
ATOM 1971 N N . LEU A 1 250 ? -55.455 10.561 69.872 1.00 71.31 250 LEU A N 1
ATOM 1972 C CA . LEU A 1 250 ? -54.032 10.400 69.555 1.00 71.31 250 LEU A CA 1
ATOM 1973 C C . LEU A 1 250 ? -53.782 9.183 68.658 1.00 71.31 250 LEU A C 1
ATOM 1975 O O . LEU A 1 250 ? -53.095 9.307 67.645 1.00 71.31 250 LEU A O 1
ATOM 1979 N N . LEU A 1 251 ? -54.394 8.032 68.956 1.00 72.25 251 LEU A N 1
ATOM 1980 C CA . LEU A 1 251 ? -54.292 6.838 68.106 1.00 72.25 251 LEU A CA 1
ATOM 1981 C C . LEU A 1 251 ? -54.849 7.079 66.696 1.00 72.25 251 LEU A C 1
ATOM 1983 O O . LEU A 1 251 ? -54.242 6.654 65.712 1.00 72.25 251 LEU A O 1
ATOM 1987 N N . LEU A 1 252 ? -55.973 7.793 66.577 1.00 72.44 252 LEU A N 1
ATOM 1988 C CA . LEU A 1 252 ? -56.554 8.154 65.282 1.00 72.44 252 LEU A CA 1
ATOM 1989 C C . LEU A 1 252 ? -55.635 9.097 64.491 1.00 72.44 252 LEU A C 1
ATOM 1991 O O . LEU A 1 252 ? -55.507 8.970 63.272 1.00 72.44 252 LEU A O 1
ATOM 1995 N N . TRP A 1 253 ? -54.992 10.043 65.175 1.00 72.44 253 TRP A N 1
ATOM 1996 C CA . TRP A 1 253 ? -54.072 10.987 64.549 1.00 72.44 253 TRP A CA 1
ATOM 1997 C C . TRP A 1 253 ? -52.788 10.294 64.073 1.00 72.44 253 TRP A C 1
ATOM 1999 O O . TRP A 1 253 ? -52.370 10.499 62.934 1.00 72.44 253 TRP A O 1
ATOM 2009 N N . ILE A 1 254 ? -52.238 9.373 64.873 1.00 70.06 254 ILE A N 1
ATOM 2010 C CA . ILE A 1 254 ? -51.104 8.514 64.492 1.00 70.06 254 ILE A CA 1
ATOM 2011 C C . ILE A 1 254 ? -51.463 7.645 63.280 1.00 70.06 254 ILE A C 1
ATOM 2013 O O . ILE A 1 254 ? -50.702 7.581 62.314 1.00 70.06 254 ILE A O 1
ATOM 2017 N N . ALA A 1 255 ? -52.641 7.019 63.271 1.00 69.00 255 ALA A N 1
ATOM 2018 C CA . ALA A 1 255 ? -53.131 6.249 62.126 1.00 69.00 255 ALA A CA 1
ATOM 2019 C C . ALA A 1 255 ? -53.198 7.088 60.840 1.00 69.00 255 ALA A C 1
ATOM 2021 O O . ALA A 1 255 ? -52.864 6.621 59.752 1.00 69.00 255 ALA A O 1
ATOM 2022 N N . ARG A 1 256 ? -53.584 8.361 60.972 1.00 68.75 256 ARG A N 1
ATOM 2023 C CA . ARG A 1 256 ? -53.671 9.294 59.847 1.00 68.75 256 ARG A CA 1
ATOM 2024 C C . ARG A 1 256 ? -52.299 9.708 59.317 1.00 68.75 256 ARG A C 1
ATOM 2026 O O . ARG A 1 256 ? -52.128 9.755 58.106 1.00 68.75 256 ARG A O 1
ATOM 2033 N N . ILE A 1 257 ? -51.329 9.970 60.194 1.00 67.94 257 ILE A N 1
ATOM 2034 C CA . ILE A 1 257 ? -49.958 10.352 59.802 1.00 67.94 257 ILE A CA 1
ATOM 2035 C C . ILE A 1 257 ? -49.204 9.184 59.175 1.00 67.94 257 ILE A C 1
ATOM 2037 O O . ILE A 1 257 ? -48.453 9.361 58.223 1.00 67.94 257 ILE A O 1
ATOM 2041 N N . THR A 1 258 ? -49.436 7.977 59.677 1.00 69.81 258 THR A N 1
ATOM 2042 C CA . THR A 1 258 ? -48.807 6.757 59.155 1.00 69.81 258 THR A CA 1
ATOM 2043 C C . THR A 1 258 ? -49.457 6.247 57.874 1.00 69.81 258 THR A C 1
ATOM 2045 O O . THR A 1 258 ? -49.021 5.235 57.332 1.00 69.81 258 THR A O 1
ATOM 2048 N N . ASN A 1 259 ? -50.506 6.929 57.394 1.00 64.81 259 ASN A N 1
ATOM 2049 C CA . ASN A 1 259 ? -51.332 6.525 56.258 1.00 64.81 259 ASN A CA 1
ATOM 2050 C C . ASN A 1 259 ? -51.870 5.081 56.382 1.00 64.81 259 ASN A C 1
ATOM 2052 O O . ASN A 1 259 ? -52.197 4.419 55.395 1.00 64.81 259 ASN A O 1
ATOM 2056 N N . LYS A 1 260 ? -51.958 4.573 57.618 1.00 61.22 260 LYS A N 1
ATOM 2057 C CA . LYS A 1 260 ? -52.518 3.266 57.955 1.00 61.22 260 LYS A CA 1
ATOM 2058 C C . LYS A 1 260 ? -53.958 3.501 58.399 1.00 61.22 260 LYS A C 1
ATOM 2060 O O . LYS A 1 260 ? -54.237 3.897 59.527 1.00 61.22 260 LYS A O 1
ATOM 2065 N N . GLU A 1 261 ? -54.900 3.288 57.487 1.00 60.12 261 GLU A N 1
ATOM 2066 C CA . GLU A 1 261 ? -56.324 3.475 57.770 1.00 60.12 261 GLU A CA 1
ATOM 2067 C C . GLU A 1 261 ? -56.840 2.441 58.787 1.00 60.12 261 GLU A C 1
ATOM 2069 O O . GLU A 1 261 ? -57.143 1.300 58.440 1.00 60.12 261 GLU A O 1
ATOM 2074 N N . ILE A 1 262 ? -56.980 2.838 60.055 1.00 57.12 262 ILE A N 1
ATOM 2075 C CA . ILE A 1 262 ? -57.671 2.020 61.062 1.00 57.12 262 ILE A CA 1
ATOM 2076 C C . ILE A 1 262 ? -59.168 1.991 60.723 1.00 57.12 262 ILE A C 1
ATOM 2078 O O . ILE A 1 262 ? -59.821 3.037 60.757 1.00 57.12 262 ILE A O 1
ATOM 2082 N N . GLY A 1 263 ? -59.704 0.805 60.413 1.00 55.97 263 GLY A N 1
ATOM 2083 C CA . GLY A 1 263 ? -61.127 0.571 60.128 1.00 55.97 263 GLY A CA 1
ATOM 2084 C C . GLY A 1 263 ? -61.513 0.638 58.646 1.00 55.97 263 GLY A C 1
ATOM 2085 O O . GLY A 1 263 ? -62.443 1.367 58.296 1.00 55.97 263 GLY A O 1
ATOM 2086 N N . ARG A 1 264 ? -60.813 -0.108 57.777 1.00 54.59 264 ARG A N 1
ATOM 2087 C CA . ARG A 1 264 ? -61.262 -0.330 56.391 1.00 54.59 264 ARG A CA 1
ATOM 2088 C C . ARG A 1 264 ? -62.554 -1.148 56.359 1.00 54.59 264 ARG A C 1
ATOM 2090 O O . ARG A 1 264 ? -62.796 -1.989 57.223 1.00 54.59 264 ARG A O 1
ATOM 2097 N N . CYS A 1 265 ? -63.371 -0.912 55.337 1.00 56.22 265 CYS A N 1
ATOM 2098 C CA . CYS A 1 265 ? -64.574 -1.696 55.095 1.00 56.22 265 CYS A CA 1
ATOM 2099 C C . CYS A 1 265 ? -64.194 -3.161 54.804 1.00 56.22 265 CYS A C 1
ATOM 2101 O O . CYS A 1 265 ? -63.417 -3.424 53.893 1.00 56.22 265 CYS A O 1
ATOM 2103 N N . MET A 1 266 ? -64.764 -4.117 55.544 1.00 52.19 266 MET A N 1
ATOM 2104 C CA . MET A 1 266 ? -64.514 -5.563 55.380 1.00 52.19 266 MET A CA 1
ATOM 2105 C C . MET A 1 266 ? -65.165 -6.159 54.107 1.00 52.19 266 MET A C 1
ATOM 2107 O O . MET A 1 266 ? -65.208 -7.373 53.938 1.00 52.19 266 MET A O 1
ATOM 2111 N N . SER A 1 267 ? -65.731 -5.325 53.227 1.00 53.56 267 SER A N 1
ATOM 2112 C CA . SER A 1 267 ? -66.475 -5.741 52.034 1.00 53.56 267 SER A CA 1
ATOM 2113 C C . SER A 1 267 ? -65.787 -5.245 50.766 1.00 53.56 267 SER A C 1
ATOM 2115 O O . SER A 1 267 ? -65.538 -4.049 50.611 1.00 53.56 267 SER A O 1
ATOM 2117 N N . SER A 1 268 ? -65.556 -6.161 49.824 1.00 55.06 268 SER A N 1
ATOM 2118 C CA . SER A 1 268 ? -64.903 -5.928 48.527 1.00 55.06 268 SER A CA 1
ATOM 2119 C C . SER A 1 268 ? -65.627 -4.939 47.600 1.00 55.06 268 SER A C 1
ATOM 2121 O O . SER A 1 268 ? -65.109 -4.602 46.542 1.00 55.06 268 SER A O 1
ATOM 2123 N N . LYS A 1 269 ? -66.819 -4.447 47.971 1.00 55.91 269 LYS A N 1
ATOM 2124 C CA . LYS A 1 269 ? -67.630 -3.512 47.166 1.00 55.91 269 LYS A CA 1
ATOM 2125 C C . LYS A 1 269 ? -67.435 -2.026 47.508 1.00 55.91 269 LYS A C 1
ATOM 2127 O O . LYS A 1 269 ? -68.119 -1.189 46.927 1.00 55.91 269 LYS A O 1
ATOM 2132 N N . CYS A 1 270 ? -66.544 -1.676 48.437 1.00 59.56 270 CYS A N 1
ATOM 2133 C CA . CYS A 1 270 ? -66.394 -0.300 48.944 1.00 59.56 270 CYS A CA 1
ATOM 2134 C C . CYS A 1 270 ? -65.136 0.442 48.444 1.00 59.56 270 CYS A C 1
ATOM 2136 O O . CYS A 1 270 ? -64.706 1.398 49.079 1.00 59.56 270 CYS A O 1
ATOM 2138 N N . GLU A 1 271 ? -64.559 0.042 47.306 1.00 53.28 271 GLU A N 1
ATOM 2139 C CA . GLU A 1 271 ? -63.388 0.720 46.719 1.00 53.28 271 GLU A CA 1
ATOM 2140 C C . GLU A 1 271 ? -63.734 1.987 45.917 1.00 53.28 271 GLU A C 1
ATOM 2142 O O . GLU A 1 271 ? -62.889 2.866 45.785 1.00 53.28 271 GLU A O 1
ATOM 2147 N N . VAL A 1 272 ? -64.969 2.124 45.409 1.00 57.28 272 VAL A N 1
ATOM 2148 C CA . VAL A 1 272 ? -65.298 3.210 44.458 1.00 57.28 272 VAL A CA 1
ATOM 2149 C C . VAL A 1 272 ? -66.341 4.204 44.989 1.00 57.28 272 VAL A C 1
ATOM 2151 O O . VAL A 1 272 ? -66.252 5.392 44.682 1.00 57.28 272 VAL A O 1
ATOM 2154 N N . ARG A 1 273 ? -67.315 3.786 45.820 1.00 50.62 273 ARG A N 1
ATOM 2155 C CA . ARG A 1 273 ? -68.262 4.712 46.483 1.00 50.62 273 ARG A CA 1
ATOM 2156 C C . ARG A 1 273 ? -69.083 4.015 47.575 1.00 50.62 273 ARG A C 1
ATOM 2158 O O . ARG A 1 273 ? -69.905 3.160 47.265 1.00 50.62 273 ARG A O 1
ATOM 2165 N N . CYS A 1 274 ? -68.914 4.389 48.845 1.00 59.06 274 CYS A N 1
ATOM 2166 C CA . CYS A 1 274 ? -69.789 3.899 49.920 1.00 59.06 274 CYS A CA 1
ATOM 2167 C C . CYS A 1 274 ? -70.962 4.877 50.134 1.00 59.06 274 CYS A C 1
ATOM 2169 O O . CYS A 1 274 ? -70.756 6.008 50.574 1.00 59.06 274 CYS A O 1
ATOM 2171 N N . GLU A 1 275 ? -72.199 4.444 49.867 1.00 57.41 275 GLU A N 1
ATOM 2172 C CA . GLU A 1 275 ? -73.414 5.274 50.023 1.00 57.41 275 GLU A CA 1
ATOM 2173 C C . GLU A 1 275 ? -73.831 5.499 51.494 1.00 57.41 275 GLU A C 1
ATOM 2175 O O . GLU A 1 275 ? -74.595 6.408 51.802 1.00 57.41 275 GLU A O 1
ATOM 2180 N N . HIS A 1 276 ? -73.263 4.747 52.444 1.00 61.44 276 HIS A N 1
ATOM 2181 C CA . HIS A 1 276 ? -73.625 4.807 53.866 1.00 61.44 276 HIS A CA 1
ATOM 2182 C C . HIS A 1 276 ? -72.540 5.470 54.730 1.00 61.44 276 HIS A C 1
ATOM 2184 O O . HIS A 1 276 ? -71.947 4.841 55.610 1.00 61.44 276 HIS A O 1
ATOM 2190 N N . LYS A 1 277 ? -72.287 6.764 54.499 1.00 59.25 277 LYS A N 1
ATOM 2191 C CA . LYS A 1 277 ? -71.238 7.545 55.190 1.00 59.25 277 LYS A CA 1
ATOM 2192 C C . LYS A 1 277 ? -71.411 7.569 56.721 1.00 59.25 277 LYS A C 1
ATOM 2194 O O . LYS A 1 277 ? -70.443 7.390 57.454 1.00 59.25 277 LYS A O 1
ATOM 2199 N N . TRP A 1 278 ? -72.652 7.708 57.199 1.00 57.78 278 TRP A N 1
ATOM 2200 C CA . TRP A 1 278 ? -72.986 7.765 58.632 1.00 57.78 278 TRP A CA 1
ATOM 2201 C C . TRP A 1 278 ? -72.906 6.407 59.338 1.00 57.78 278 TRP A C 1
ATOM 2203 O O . TRP A 1 278 ? -72.355 6.310 60.431 1.00 57.78 278 TRP A O 1
ATOM 2213 N N . LYS A 1 279 ? -73.383 5.336 58.692 1.00 59.59 279 LYS A N 1
ATOM 2214 C CA . LYS A 1 279 ? -73.325 3.976 59.254 1.00 59.59 279 LYS A CA 1
ATOM 2215 C C . LYS A 1 279 ? -71.881 3.475 59.361 1.00 59.59 279 LYS A C 1
ATOM 2217 O O . LYS A 1 279 ? -71.543 2.786 60.317 1.00 59.59 279 LYS A O 1
ATOM 2222 N N . HIS A 1 280 ? -71.020 3.870 58.420 1.00 64.44 280 HIS A N 1
ATOM 2223 C CA . HIS A 1 280 ? -69.596 3.536 58.439 1.00 64.44 280 HIS A CA 1
ATOM 2224 C C . HIS A 1 280 ? -68.817 4.326 59.499 1.00 64.44 280 HIS A C 1
ATOM 2226 O O . HIS A 1 280 ? -67.964 3.757 60.175 1.00 64.44 280 HIS A O 1
ATOM 2232 N N . LEU A 1 281 ? -69.124 5.617 59.679 1.00 61.25 281 LEU A N 1
ATOM 2233 C CA . LEU A 1 281 ? -68.574 6.418 60.777 1.00 61.25 281 LEU A CA 1
ATOM 2234 C C . LEU A 1 281 ? -68.935 5.784 62.131 1.00 61.25 281 LEU A C 1
ATOM 2236 O O . LEU A 1 281 ? -68.066 5.593 62.978 1.00 61.25 281 LEU A O 1
ATOM 2240 N N . PHE A 1 282 ? -70.196 5.381 62.298 1.00 61.00 282 PHE A N 1
ATOM 2241 C CA . PHE A 1 282 ? -70.661 4.738 63.522 1.00 61.00 282 PHE A CA 1
ATOM 2242 C C . PHE A 1 282 ? -70.009 3.367 63.754 1.00 61.00 282 PHE A C 1
ATOM 2244 O O . PHE A 1 282 ? -69.568 3.106 64.864 1.00 61.00 282 PHE A O 1
ATOM 2251 N N . LEU A 1 283 ? -69.858 2.520 62.723 1.00 63.47 283 LEU A N 1
ATOM 2252 C CA . LEU A 1 283 ? -69.177 1.221 62.862 1.00 63.47 283 LEU A CA 1
ATOM 2253 C C . LEU A 1 283 ? -67.680 1.364 63.175 1.00 63.47 283 LEU A C 1
ATOM 2255 O O . LEU A 1 283 ? -67.156 0.651 64.028 1.00 63.47 283 LEU A O 1
ATOM 2259 N N . ARG A 1 284 ? -66.989 2.300 62.515 1.00 67.25 284 ARG A N 1
ATOM 2260 C CA . ARG A 1 284 ? -65.550 2.548 62.706 1.00 67.25 284 ARG A CA 1
ATOM 2261 C C . ARG A 1 284 ? -65.223 3.016 64.125 1.00 67.25 284 ARG A C 1
ATOM 2263 O O . ARG A 1 284 ? -64.194 2.643 64.678 1.00 67.25 284 ARG A O 1
ATOM 2270 N N . HIS A 1 285 ? -66.112 3.812 64.708 1.00 71.44 285 HIS A N 1
ATOM 2271 C CA . HIS A 1 285 ? -65.987 4.351 66.061 1.00 71.44 285 HIS A CA 1
ATOM 2272 C C . HIS A 1 285 ? -66.911 3.626 67.059 1.00 71.44 285 HIS A C 1
ATOM 2274 O O . HIS A 1 285 ? -67.133 4.122 68.162 1.00 71.44 285 HIS A O 1
ATOM 2280 N N . SER A 1 286 ? -67.445 2.450 66.694 1.00 70.81 286 SER A N 1
ATOM 2281 C CA . SER A 1 286 ? -68.509 1.761 67.444 1.00 70.81 286 SER A CA 1
ATOM 2282 C C . SER A 1 286 ? -68.103 1.436 68.873 1.00 70.81 286 SER A C 1
ATOM 2284 O O . SER A 1 286 ? -68.938 1.494 69.768 1.00 70.81 286 SER A O 1
ATOM 2286 N N . PHE A 1 287 ? -66.826 1.120 69.096 1.00 70.06 287 PHE A N 1
ATOM 2287 C CA . PHE A 1 287 ? -66.297 0.872 70.433 1.00 70.06 287 PHE A CA 1
ATOM 2288 C C . PHE A 1 287 ? -66.390 2.122 71.320 1.00 70.06 287 PHE A C 1
ATOM 2290 O O . PHE A 1 287 ? -66.891 2.056 72.438 1.00 70.06 287 PHE A O 1
ATOM 2297 N N . TYR A 1 288 ? -65.982 3.279 70.793 1.00 74.44 288 TYR A N 1
ATOM 2298 C CA . TYR A 1 288 ? -66.015 4.549 71.516 1.00 74.44 288 TYR A CA 1
ATOM 2299 C C . TYR A 1 288 ? -67.455 5.020 71.776 1.00 74.44 288 TYR A C 1
ATOM 2301 O O . TYR A 1 288 ? -67.796 5.374 72.904 1.00 74.44 288 TYR A O 1
ATOM 2309 N N . PHE A 1 289 ? -68.334 4.935 70.770 1.00 74.81 289 PHE A N 1
ATOM 2310 C CA . PHE A 1 289 ? -69.754 5.261 70.938 1.00 74.81 289 PHE A CA 1
ATOM 2311 C C . PHE A 1 289 ? -70.460 4.319 71.923 1.00 74.81 289 PHE A C 1
ATOM 2313 O O . PHE A 1 289 ? -71.224 4.791 72.759 1.00 74.81 289 PHE A O 1
ATOM 2320 N N . SER A 1 290 ? -70.173 3.013 71.887 1.00 75.06 290 SER A N 1
ATOM 2321 C CA . SER A 1 290 ? -70.710 2.050 72.859 1.00 75.06 290 SER A CA 1
ATOM 2322 C C . SER A 1 290 ? -70.297 2.394 74.289 1.00 75.06 290 SER A C 1
ATOM 2324 O O . SER A 1 290 ? -71.112 2.286 75.202 1.00 75.06 290 SER A O 1
ATOM 2326 N N . LEU A 1 291 ? -69.048 2.815 74.491 1.00 72.38 291 LEU A N 1
ATOM 2327 C CA . LEU A 1 291 ? -68.510 3.156 75.806 1.00 72.38 291 LEU A CA 1
ATOM 2328 C C . LEU A 1 291 ? -69.169 4.432 76.362 1.00 72.38 291 LEU A C 1
ATOM 2330 O O . LEU A 1 291 ? -69.572 4.454 77.524 1.00 72.38 291 LEU A O 1
ATOM 2334 N N . ILE A 1 292 ? -69.386 5.447 75.516 1.00 76.50 292 ILE A N 1
ATOM 2335 C CA . ILE A 1 292 ? -70.151 6.653 75.880 1.00 76.50 292 ILE A CA 1
ATOM 2336 C C . ILE A 1 292 ? -71.606 6.313 76.225 1.00 76.50 292 ILE A C 1
ATOM 2338 O O . ILE A 1 292 ? -72.125 6.826 77.213 1.00 76.50 292 ILE A O 1
ATOM 2342 N N . ILE A 1 293 ? -72.269 5.455 75.442 1.00 80.56 293 ILE A N 1
ATOM 2343 C CA . ILE A 1 293 ? -73.678 5.089 75.664 1.00 80.56 293 ILE A CA 1
ATOM 2344 C C . ILE A 1 293 ? -73.849 4.338 76.990 1.00 80.56 293 ILE A C 1
ATOM 2346 O O . ILE A 1 293 ? -74.731 4.689 77.770 1.00 80.56 293 ILE A O 1
ATOM 2350 N N . ILE A 1 294 ? -72.995 3.350 77.281 1.00 77.44 294 ILE A N 1
ATOM 2351 C CA . ILE A 1 294 ? -73.026 2.607 78.555 1.00 77.44 294 ILE A CA 1
ATOM 2352 C C . ILE A 1 294 ? -72.857 3.562 79.743 1.00 77.44 294 ILE A C 1
ATOM 2354 O O . ILE A 1 294 ? -73.565 3.447 80.741 1.00 77.44 294 ILE A O 1
ATOM 2358 N N . LEU A 1 295 ? -71.964 4.544 79.630 1.00 69.44 295 LEU A N 1
ATOM 2359 C CA . LEU A 1 295 ? -71.727 5.509 80.701 1.00 69.44 295 LEU A CA 1
ATOM 2360 C C . LEU A 1 295 ? -72.850 6.542 80.836 1.00 69.44 295 LEU A C 1
ATOM 2362 O O . LEU A 1 295 ? -73.197 6.887 81.960 1.00 69.44 295 LEU A O 1
ATOM 2366 N N . ALA A 1 296 ? -73.470 6.977 79.735 1.00 77.00 296 ALA A N 1
ATOM 2367 C CA . ALA A 1 296 ? -74.667 7.820 79.771 1.00 77.00 296 ALA A CA 1
ATOM 2368 C C . ALA A 1 296 ? -75.844 7.109 80.461 1.00 77.00 296 ALA A C 1
ATOM 2370 O O . ALA A 1 296 ? -76.623 7.733 81.177 1.00 77.00 296 ALA A O 1
ATOM 2371 N N . ILE A 1 297 ? -75.948 5.788 80.290 1.00 79.00 297 ILE A N 1
ATOM 2372 C CA . ILE A 1 297 ? -76.919 4.964 81.014 1.00 79.00 297 ILE A CA 1
ATOM 2373 C C . ILE A 1 297 ? -76.578 4.936 82.511 1.00 79.00 297 ILE A C 1
ATOM 2375 O O . ILE A 1 297 ? -77.468 5.135 83.332 1.00 79.00 297 ILE A O 1
ATOM 2379 N N . ILE A 1 298 ? -75.306 4.757 82.884 1.00 74.31 298 ILE A N 1
ATOM 2380 C CA . ILE A 1 298 ? -74.871 4.756 84.293 1.00 74.31 298 ILE A CA 1
ATOM 2381 C C . ILE A 1 298 ? -75.136 6.111 84.966 1.00 74.31 298 ILE A C 1
ATOM 2383 O O . ILE A 1 298 ? -75.641 6.141 86.087 1.00 74.31 298 ILE A O 1
ATOM 2387 N N . THR A 1 299 ? -74.855 7.232 84.297 1.00 70.62 299 THR A N 1
ATOM 2388 C CA . THR A 1 299 ? -75.125 8.571 84.849 1.00 70.62 299 THR A CA 1
ATOM 2389 C C . THR A 1 299 ? -76.619 8.863 84.944 1.00 70.62 299 THR A C 1
ATOM 2391 O O . THR A 1 299 ? -77.059 9.437 85.935 1.00 70.62 299 THR A O 1
ATOM 2394 N N . PHE A 1 300 ? -77.417 8.418 83.971 1.00 76.06 300 PHE A N 1
ATOM 2395 C CA . PHE A 1 300 ? -78.875 8.530 84.020 1.00 76.06 300 PHE A CA 1
ATOM 2396 C C . PHE A 1 300 ? -79.485 7.696 85.157 1.00 76.06 300 PHE A C 1
ATOM 2398 O O . PHE A 1 300 ? -80.362 8.174 85.874 1.00 76.06 300 PHE A O 1
ATOM 2405 N N . ILE A 1 301 ? -78.992 6.471 85.370 1.00 73.50 301 ILE A N 1
ATOM 2406 C CA . ILE A 1 301 ? -79.399 5.619 86.497 1.00 73.50 301 ILE A CA 1
ATOM 2407 C C . ILE A 1 301 ? -78.997 6.268 87.826 1.00 73.50 301 ILE A C 1
ATOM 2409 O O . ILE A 1 301 ? -79.833 6.378 88.715 1.00 73.50 301 ILE A O 1
ATOM 2413 N N . SER A 1 302 ? -77.756 6.747 87.948 1.00 66.25 302 SER A N 1
ATOM 2414 C CA . SER A 1 302 ? -77.252 7.450 89.138 1.00 66.25 302 SER A CA 1
ATOM 2415 C C . SER A 1 302 ? -78.055 8.719 89.459 1.00 66.25 302 SER A C 1
ATOM 2417 O O . SER A 1 302 ? -78.283 9.010 90.631 1.00 66.25 302 SER A O 1
ATOM 2419 N N . TYR A 1 303 ? -78.533 9.440 88.439 1.00 69.00 303 TYR A N 1
ATOM 2420 C CA . TYR A 1 303 ? -79.389 10.615 88.607 1.00 69.00 303 TYR A CA 1
ATOM 2421 C C . TYR A 1 303 ? -80.803 10.260 89.088 1.00 69.00 303 TYR A C 1
ATOM 2423 O O . TYR A 1 303 ? -81.336 10.951 89.950 1.00 69.00 303 TYR A O 1
ATOM 2431 N N . ASN A 1 304 ? -81.397 9.185 88.560 1.00 69.81 304 ASN A N 1
ATOM 2432 C CA . ASN A 1 304 ? -82.744 8.741 88.940 1.00 69.81 304 ASN A CA 1
ATOM 2433 C C . ASN A 1 304 ? -82.801 7.994 90.283 1.00 69.81 304 ASN A C 1
ATOM 2435 O O . ASN A 1 304 ? -83.875 7.909 90.867 1.00 69.81 304 ASN A O 1
ATOM 2439 N N . TYR A 1 305 ? -81.681 7.436 90.754 1.00 61.66 305 TYR A N 1
ATOM 2440 C CA . TYR A 1 305 ? -81.558 6.770 92.062 1.00 61.66 305 TYR A CA 1
ATOM 2441 C C . TYR A 1 305 ? -81.061 7.701 93.183 1.00 61.66 305 TYR A C 1
ATOM 2443 O O . TYR A 1 305 ? -80.629 7.230 94.236 1.00 61.66 305 TYR A O 1
ATOM 2451 N N . ARG A 1 306 ? -81.100 9.014 92.948 1.00 52.59 306 ARG A N 1
ATOM 2452 C CA . ARG A 1 306 ? -80.883 10.048 93.960 1.00 52.59 306 ARG A CA 1
ATOM 2453 C C . ARG A 1 306 ? -82.166 10.326 94.738 1.00 52.59 306 ARG A C 1
ATOM 2455 O O . ARG A 1 306 ? -82.035 10.676 95.929 1.00 52.59 306 ARG A O 1
#